Protein AF-Q88BJ1-F1 (afdb_monomer_lite)

Structure (mmCIF, N/CA/C/O backbone):
data_AF-Q88BJ1-F1
#
_entry.id   AF-Q88BJ1-F1
#
loop_
_atom_site.group_PDB
_atom_site.id
_atom_site.type_symbol
_atom_site.label_atom_id
_atom_site.label_alt_id
_atom_site.label_comp_id
_atom_site.label_asym_id
_atom_site.label_entity_id
_atom_site.label_seq_id
_atom_site.pdbx_PDB_ins_code
_atom_site.Cartn_x
_atom_site.Cartn_y
_atom_site.Cartn_z
_atom_site.occupancy
_atom_site.B_iso_or_equiv
_atom_site.auth_seq_id
_atom_site.auth_comp_id
_atom_site.auth_asym_id
_atom_site.auth_atom_id
_atom_site.pdbx_PDB_model_num
ATOM 1 N N . MET A 1 1 ? -17.741 0.246 9.480 1.00 83.38 1 MET A N 1
ATOM 2 C CA . MET A 1 1 ? -17.293 -0.587 8.357 1.00 83.38 1 MET A CA 1
ATOM 3 C C . MET A 1 1 ? -17.468 -2.034 8.761 1.00 83.38 1 MET A C 1
ATOM 5 O O . MET A 1 1 ? -16.995 -2.416 9.820 1.00 83.38 1 MET A O 1
ATOM 9 N N . ASN A 1 2 ? -18.188 -2.820 7.967 1.00 88.44 2 ASN A N 1
ATOM 10 C CA . ASN A 1 2 ? -18.322 -4.263 8.216 1.00 88.44 2 ASN A CA 1
ATOM 11 C C . ASN A 1 2 ? -17.226 -5.064 7.484 1.00 88.44 2 ASN A C 1
ATOM 13 O O . ASN A 1 2 ? -16.556 -4.534 6.597 1.00 88.44 2 ASN A O 1
ATOM 17 N N . ALA A 1 3 ? -17.082 -6.355 7.805 1.00 92.56 3 ALA A N 1
ATOM 18 C CA . ALA A 1 3 ? -16.078 -7.234 7.191 1.00 92.56 3 ALA A CA 1
ATOM 19 C C . ALA A 1 3 ? -16.164 -7.282 5.654 1.00 92.56 3 ALA A C 1
ATOM 21 O O . ALA A 1 3 ? -15.151 -7.328 4.965 1.00 92.56 3 ALA A O 1
ATOM 22 N N . ARG A 1 4 ? -17.371 -7.196 5.078 1.00 94.56 4 ARG A N 1
ATOM 23 C CA . ARG A 1 4 ? -17.549 -7.185 3.617 1.00 94.56 4 ARG A CA 1
ATOM 24 C C . ARG A 1 4 ? -16.952 -5.932 2.972 1.00 94.56 4 ARG A C 1
ATOM 26 O O . ARG A 1 4 ? -16.356 -6.025 1.902 1.00 94.56 4 ARG A O 1
ATOM 33 N N . GLU A 1 5 ? -17.147 -4.770 3.583 1.00 93.12 5 GLU A N 1
ATOM 34 C CA . GLU A 1 5 ? -16.563 -3.505 3.123 1.00 93.12 5 GLU A CA 1
ATOM 35 C C . GLU A 1 5 ? -15.039 -3.505 3.292 1.00 93.12 5 GLU A C 1
ATOM 37 O O . GLU A 1 5 ? -14.333 -3.129 2.358 1.00 93.12 5 GLU A O 1
ATOM 42 N N . ALA A 1 6 ? -14.538 -4.001 4.428 1.00 94.06 6 ALA A N 1
ATOM 43 C CA . ALA A 1 6 ? -13.104 -4.153 4.679 1.00 94.06 6 ALA A CA 1
ATOM 44 C C . ALA A 1 6 ? -12.436 -5.068 3.634 1.00 94.06 6 ALA A C 1
ATOM 46 O O . ALA A 1 6 ? -11.442 -4.686 3.019 1.00 94.06 6 ALA A O 1
ATOM 47 N N . ASN A 1 7 ? -13.047 -6.217 3.329 1.00 96.62 7 ASN A N 1
ATOM 48 C CA . ASN A 1 7 ? -12.561 -7.136 2.296 1.00 96.62 7 ASN A CA 1
ATOM 49 C C . ASN A 1 7 ? -12.573 -6.528 0.893 1.00 96.62 7 ASN A C 1
ATOM 51 O O . ASN A 1 7 ? -11.674 -6.786 0.097 1.00 96.62 7 ASN A O 1
ATOM 55 N N . LEU A 1 8 ? -13.546 -5.671 0.571 1.00 95.44 8 LEU A N 1
ATOM 56 C CA . LEU A 1 8 ? -13.548 -4.974 -0.715 1.00 95.44 8 LEU A CA 1
ATOM 57 C C . LEU A 1 8 ? -12.334 -4.045 -0.862 1.00 95.44 8 LEU A C 1
ATOM 59 O O . LEU A 1 8 ? -11.753 -3.987 -1.946 1.00 95.44 8 LEU A O 1
ATOM 63 N N . ILE A 1 9 ? -11.959 -3.331 0.202 1.00 94.69 9 ILE A N 1
ATOM 64 C CA . ILE A 1 9 ? -10.757 -2.485 0.229 1.00 94.69 9 ILE A CA 1
ATOM 65 C C . ILE A 1 9 ? -9.507 -3.360 0.099 1.00 94.69 9 ILE A C 1
ATOM 67 O O . ILE A 1 9 ? -8.695 -3.134 -0.801 1.00 94.69 9 ILE A O 1
ATOM 71 N N . ALA A 1 10 ? -9.399 -4.401 0.928 1.00 96.12 10 ALA A N 1
ATOM 72 C CA . ALA A 1 10 ? -8.254 -5.305 0.940 1.00 96.12 10 ALA A CA 1
ATOM 73 C C . ALA A 1 10 ? -8.021 -5.964 -0.425 1.00 96.12 10 ALA A C 1
ATOM 75 O O . ALA A 1 10 ? -6.912 -5.912 -0.951 1.00 96.12 10 ALA A O 1
ATOM 76 N N . HIS A 1 11 ? -9.064 -6.496 -1.065 1.00 96.44 11 HIS A N 1
ATOM 77 C CA . HIS A 1 11 ? -8.941 -7.117 -2.384 1.00 96.44 11 HIS A CA 1
ATOM 78 C C . HIS A 1 11 ? -8.517 -6.139 -3.478 1.00 96.44 11 HIS A C 1
ATOM 80 O O . HIS A 1 11 ? -7.750 -6.512 -4.364 1.00 96.44 11 HIS A O 1
ATOM 86 N N . ARG A 1 12 ? -8.995 -4.887 -3.447 1.00 95.50 12 ARG A N 1
ATOM 87 C CA . ARG A 1 12 ? -8.543 -3.866 -4.408 1.00 95.50 12 ARG A CA 1
ATOM 88 C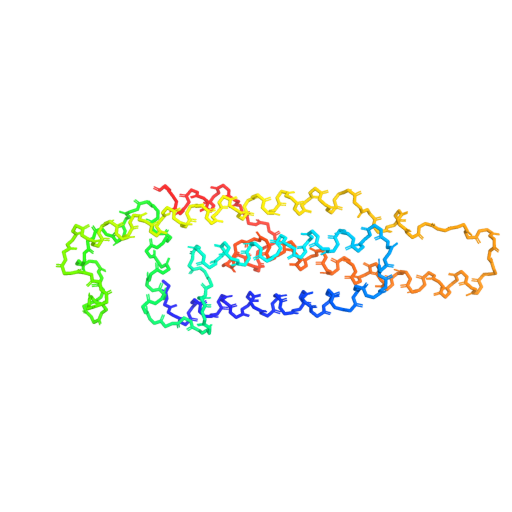 C . ARG A 1 12 ? -7.063 -3.567 -4.226 1.00 95.50 12 ARG A C 1
ATOM 90 O O . ARG A 1 12 ? -6.341 -3.485 -5.218 1.00 95.50 12 ARG A O 1
ATOM 97 N N . TYR A 1 13 ? -6.620 -3.449 -2.978 1.00 96.44 13 TYR A N 1
ATOM 98 C CA . TYR A 1 13 ? -5.215 -3.245 -2.655 1.00 96.44 13 TYR A CA 1
ATOM 99 C C . TYR A 1 13 ? -4.348 -4.423 -3.088 1.00 96.44 13 TYR A C 1
ATOM 101 O O . TYR A 1 13 ? -3.401 -4.240 -3.850 1.00 96.44 13 TYR A O 1
ATOM 109 N N . GLN A 1 14 ? -4.733 -5.643 -2.721 1.00 95.56 14 GLN A N 1
ATOM 110 C CA . GLN A 1 14 ? -4.045 -6.873 -3.114 1.00 95.56 14 GLN A CA 1
ATOM 111 C C . GLN A 1 14 ? -3.984 -7.044 -4.638 1.00 95.56 14 GLN A C 1
ATOM 113 O O . GLN A 1 14 ? -2.942 -7.420 -5.169 1.00 95.56 14 GLN A O 1
ATOM 118 N N . ALA A 1 15 ? -5.055 -6.721 -5.370 1.00 96.00 15 ALA A N 1
ATOM 119 C CA . ALA A 1 15 ? -5.056 -6.788 -6.831 1.00 96.00 15 ALA A CA 1
ATOM 120 C C . ALA A 1 15 ? -4.037 -5.823 -7.459 1.00 96.00 15 ALA A C 1
ATOM 122 O O . ALA A 1 15 ? -3.373 -6.174 -8.436 1.00 96.00 15 ALA A O 1
ATOM 123 N N . ARG A 1 16 ? -3.872 -4.620 -6.894 1.00 96.19 16 ARG A N 1
ATOM 124 C CA . ARG A 1 16 ? -2.841 -3.677 -7.350 1.00 96.19 16 ARG A CA 1
ATOM 125 C C . ARG A 1 16 ? -1.439 -4.094 -6.938 1.00 96.19 16 ARG A C 1
ATOM 127 O O . ARG A 1 16 ? -0.532 -3.962 -7.752 1.00 96.19 16 ARG A O 1
ATOM 134 N N . ALA A 1 17 ? -1.272 -4.631 -5.733 1.00 97.06 17 ALA A N 1
ATOM 135 C CA . ALA A 1 17 ? -0.002 -5.189 -5.282 1.00 97.06 17 ALA A CA 1
ATOM 136 C C . ALA A 1 17 ? 0.440 -6.345 -6.194 1.00 97.06 17 ALA A C 1
ATOM 138 O O . ALA A 1 17 ? 1.601 -6.415 -6.588 1.00 97.06 17 ALA A O 1
ATOM 139 N N . GLN A 1 18 ? -0.496 -7.195 -6.627 1.00 97.62 18 GLN A N 1
ATOM 140 C CA . GLN A 1 18 ? -0.213 -8.242 -7.605 1.00 97.62 18 GLN A CA 1
ATOM 141 C C . GLN A 1 18 ? 0.213 -7.659 -8.956 1.00 97.62 18 GLN A C 1
ATOM 143 O O . GLN A 1 18 ? 1.238 -8.068 -9.490 1.00 97.62 18 GLN A O 1
ATOM 148 N N . ALA A 1 19 ? -0.519 -6.673 -9.484 1.00 98.00 19 ALA A N 1
ATOM 149 C CA . ALA A 1 19 ? -0.151 -6.018 -10.740 1.00 98.00 19 ALA A CA 1
ATOM 150 C C . ALA A 1 19 ? 1.236 -5.352 -10.668 1.00 98.00 19 ALA A C 1
ATOM 152 O O . ALA A 1 19 ? 2.003 -5.410 -11.628 1.00 98.00 19 ALA A O 1
ATOM 153 N N . PHE A 1 20 ? 1.574 -4.753 -9.523 1.00 98.38 20 PHE A N 1
ATOM 154 C CA . PHE A 1 20 ? 2.900 -4.203 -9.257 1.00 98.38 20 PHE A CA 1
ATOM 155 C C . PHE A 1 20 ? 3.975 -5.292 -9.282 1.00 98.38 20 PHE A C 1
ATOM 157 O O . PHE A 1 20 ? 4.973 -5.134 -9.980 1.00 98.38 20 PHE A O 1
ATOM 164 N N . ASN A 1 21 ? 3.757 -6.413 -8.591 1.00 98.25 21 ASN A N 1
ATOM 165 C CA . ASN A 1 21 ? 4.700 -7.534 -8.554 1.00 98.25 21 ASN A CA 1
ATOM 166 C C . ASN A 1 21 ? 4.905 -8.173 -9.934 1.00 98.25 21 ASN A C 1
ATOM 168 O O . ASN A 1 21 ? 6.037 -8.484 -10.308 1.00 98.25 21 ASN A O 1
ATOM 172 N N . ASP A 1 22 ? 3.831 -8.335 -10.709 1.00 98.25 22 ASP A N 1
ATOM 173 C CA . ASP A 1 22 ? 3.896 -8.866 -12.073 1.00 98.25 22 ASP A CA 1
ATOM 174 C C . ASP A 1 22 ? 4.740 -7.951 -12.973 1.00 98.25 22 ASP A C 1
ATOM 176 O O . ASP A 1 22 ? 5.609 -8.419 -13.715 1.00 98.25 22 ASP A O 1
ATOM 180 N N . LEU A 1 23 ? 4.535 -6.635 -12.866 1.00 97.69 23 LEU A N 1
ATOM 181 C CA . LEU A 1 23 ? 5.284 -5.644 -13.632 1.00 97.69 23 LEU A CA 1
ATOM 182 C C . LEU A 1 23 ? 6.740 -5.515 -13.159 1.00 97.69 23 LEU A C 1
ATOM 184 O O . LEU A 1 23 ? 7.649 -5.412 -13.983 1.00 97.69 23 LEU A O 1
ATOM 188 N N . HIS A 1 24 ? 6.985 -5.605 -11.849 1.00 97.88 24 HIS A N 1
ATOM 189 C CA . HIS A 1 24 ? 8.328 -5.678 -11.277 1.00 97.88 24 HIS A CA 1
ATOM 190 C C . HIS A 1 24 ? 9.095 -6.870 -11.865 1.00 97.88 24 HIS A C 1
ATOM 192 O O . HIS A 1 24 ? 10.211 -6.722 -12.369 1.00 97.88 24 HIS A O 1
ATOM 198 N N . ALA A 1 25 ? 8.482 -8.056 -11.857 1.00 97.81 25 ALA A N 1
ATOM 199 C CA . ALA A 1 25 ? 9.080 -9.273 -12.395 1.00 97.81 25 ALA A CA 1
ATOM 200 C C . ALA A 1 25 ? 9.328 -9.186 -13.910 1.00 97.81 25 ALA A C 1
ATOM 202 O O . ALA A 1 25 ? 10.332 -9.714 -14.396 1.00 97.81 25 ALA A O 1
ATOM 203 N N . LEU A 1 26 ? 8.448 -8.501 -14.648 1.00 96.50 26 LEU A N 1
ATOM 204 C CA . LEU A 1 26 ? 8.610 -8.242 -16.078 1.00 96.50 26 LEU A CA 1
ATOM 205 C C . LEU A 1 26 ? 9.806 -7.322 -16.370 1.00 96.50 26 LEU A C 1
ATOM 207 O O . LEU A 1 26 ? 10.582 -7.613 -17.280 1.00 96.50 26 LEU A O 1
ATOM 211 N N . LEU A 1 27 ? 9.964 -6.232 -15.614 1.00 95.50 27 LEU A N 1
ATOM 212 C CA . LEU A 1 27 ? 10.971 -5.190 -15.861 1.00 95.50 27 LEU A CA 1
ATOM 213 C C . LEU A 1 27 ? 12.366 -5.536 -15.320 1.00 95.50 27 LEU A C 1
ATOM 215 O O . LEU A 1 27 ? 13.374 -5.196 -15.948 1.00 95.50 27 LEU A O 1
ATOM 219 N N . ALA A 1 28 ? 12.455 -6.250 -14.195 1.00 96.00 28 ALA A N 1
ATOM 220 C CA . ALA A 1 28 ? 13.721 -6.523 -13.508 1.00 96.00 28 ALA A CA 1
ATOM 221 C C . ALA A 1 28 ? 14.820 -7.150 -14.403 1.00 96.00 28 ALA A C 1
ATOM 223 O O . ALA A 1 28 ? 15.983 -6.739 -14.299 1.00 96.00 28 ALA A O 1
ATOM 224 N N . PRO A 1 29 ? 14.522 -8.096 -15.322 1.00 95.38 29 PRO A N 1
ATOM 225 C CA . PRO A 1 29 ? 15.525 -8.629 -16.241 1.00 95.38 29 PRO A CA 1
ATOM 226 C C . PRO A 1 29 ? 16.114 -7.580 -17.192 1.00 95.38 29 PRO A C 1
ATOM 228 O O . PRO A 1 29 ? 17.306 -7.659 -17.4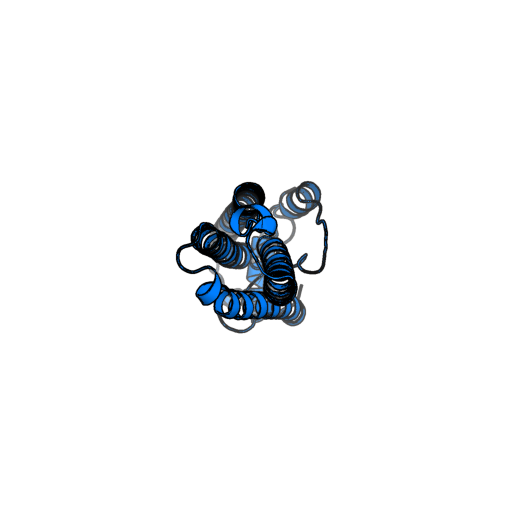98 1.00 95.38 29 PRO A O 1
ATOM 231 N N . PHE A 1 30 ? 15.314 -6.607 -17.641 1.00 91.69 30 PHE A N 1
ATOM 232 C CA . PHE A 1 30 ? 15.739 -5.566 -18.585 1.00 91.69 30 PHE A CA 1
ATOM 233 C C . PHE A 1 30 ? 16.636 -4.525 -17.924 1.00 91.69 30 PHE A C 1
ATOM 235 O O . PHE A 1 30 ? 17.613 -4.079 -18.523 1.00 91.69 30 PHE A O 1
ATOM 242 N N . PHE A 1 31 ? 16.348 -4.170 -16.673 1.00 92.38 31 PHE A N 1
ATOM 243 C CA . PHE A 1 31 ? 17.116 -3.159 -15.942 1.00 92.38 31 PHE A CA 1
ATOM 244 C C . PHE A 1 3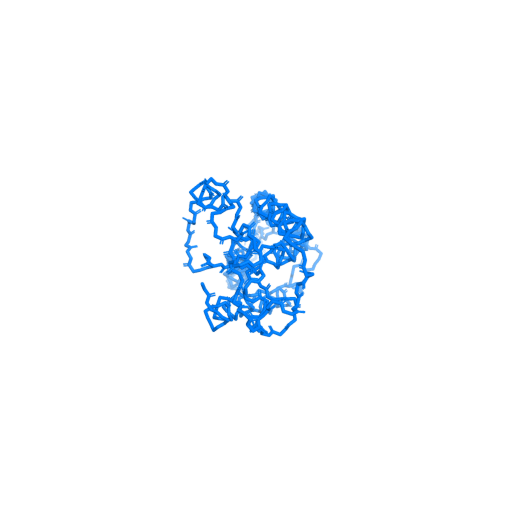1 ? 18.282 -3.734 -15.154 1.00 92.38 31 PHE A C 1
ATOM 246 O O . PHE A 1 31 ? 19.033 -2.990 -14.517 1.00 92.38 31 PHE A O 1
ATOM 253 N N . ARG A 1 32 ? 18.497 -5.048 -15.218 1.00 92.94 32 ARG A N 1
ATOM 254 C CA . ARG A 1 32 ? 19.606 -5.708 -14.539 1.00 92.94 32 ARG A CA 1
ATOM 255 C C . ARG A 1 32 ? 20.938 -5.021 -14.864 1.00 92.94 32 ARG A C 1
ATOM 257 O O . ARG A 1 32 ? 21.322 -4.911 -16.023 1.00 92.94 32 ARG A O 1
ATOM 264 N N . ARG A 1 33 ? 21.685 -4.657 -13.812 1.00 89.00 33 ARG A N 1
ATOM 265 C CA . ARG A 1 33 ? 22.973 -3.924 -13.876 1.00 89.00 33 ARG A CA 1
ATOM 266 C C . ARG A 1 33 ? 22.867 -2.480 -14.385 1.00 89.00 33 ARG A C 1
ATOM 268 O O . ARG A 1 33 ? 23.873 -1.915 -14.802 1.00 89.00 33 ARG A O 1
ATOM 275 N N . THR A 1 34 ? 21.689 -1.877 -14.312 1.00 89.81 34 THR A N 1
ATOM 276 C CA . THR A 1 34 ? 21.495 -0.436 -14.512 1.00 89.81 34 THR A CA 1
ATOM 277 C C . THR A 1 34 ? 21.156 0.238 -13.176 1.00 89.81 34 THR A C 1
ATOM 279 O O . THR A 1 34 ? 20.745 -0.456 -12.241 1.00 89.81 34 THR A O 1
ATOM 282 N N . PRO A 1 35 ? 21.272 1.573 -13.064 1.00 89.62 35 PRO A N 1
ATOM 283 C CA . PRO A 1 35 ? 20.765 2.312 -11.906 1.00 89.62 35 PRO A CA 1
ATOM 284 C C . PRO A 1 35 ? 19.267 2.087 -11.640 1.00 89.62 35 PRO A C 1
ATOM 286 O O . PRO A 1 35 ? 18.851 2.095 -10.484 1.00 89.62 35 PRO A O 1
ATOM 289 N N . LEU A 1 36 ? 18.469 1.804 -12.680 1.00 90.81 36 LEU A N 1
ATOM 290 C CA . LEU A 1 36 ? 17.043 1.498 -12.523 1.00 90.81 36 LEU A CA 1
ATOM 291 C C . LEU A 1 36 ? 16.804 0.206 -11.742 1.00 90.81 36 LEU A C 1
ATOM 293 O O . LEU A 1 36 ? 15.818 0.128 -11.027 1.00 90.81 36 LEU A O 1
ATOM 297 N N . ALA A 1 37 ? 17.703 -0.785 -11.797 1.00 92.56 37 ALA A N 1
ATOM 298 C CA . ALA A 1 37 ? 17.555 -1.975 -10.953 1.00 92.56 37 ALA A CA 1
ATOM 299 C C . ALA A 1 37 ? 17.713 -1.656 -9.460 1.00 92.56 37 ALA A C 1
ATOM 301 O O . ALA A 1 37 ? 17.023 -2.257 -8.647 1.00 92.56 37 ALA A O 1
ATOM 302 N N . ALA A 1 38 ? 18.601 -0.723 -9.098 1.00 91.06 38 ALA A N 1
ATOM 303 C CA . ALA A 1 38 ? 18.699 -0.269 -7.713 1.00 91.06 38 ALA A CA 1
ATOM 304 C C . ALA A 1 38 ? 17.418 0.473 -7.313 1.00 91.06 38 ALA A C 1
ATOM 306 O O . ALA A 1 38 ? 16.804 0.117 -6.318 1.00 91.06 38 ALA A O 1
ATOM 307 N N . SER A 1 39 ? 16.951 1.402 -8.155 1.00 92.06 39 SER A N 1
ATOM 308 C CA . SER A 1 39 ? 15.685 2.113 -7.933 1.00 92.06 39 SER A CA 1
ATOM 309 C C . SER A 1 39 ? 14.488 1.161 -7.794 1.00 92.06 39 SER A 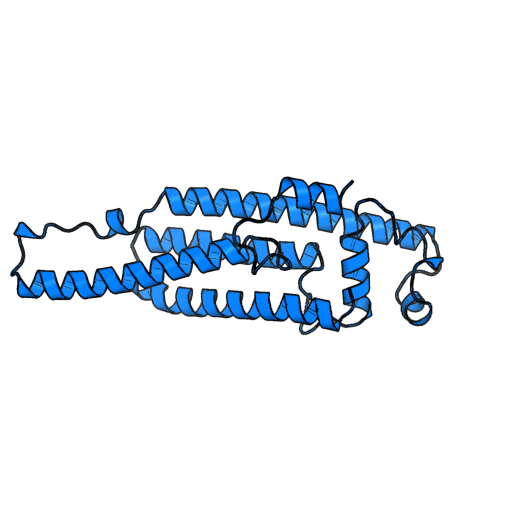C 1
ATOM 311 O O . SER A 1 39 ? 13.674 1.336 -6.898 1.00 92.06 39 SER A O 1
ATOM 313 N N . MET A 1 40 ? 14.400 0.103 -8.608 1.00 94.81 40 MET A N 1
ATOM 314 C CA . MET A 1 40 ? 13.346 -0.908 -8.481 1.00 94.81 40 MET A CA 1
ATOM 315 C C . MET A 1 40 ? 13.351 -1.617 -7.128 1.00 94.81 40 MET A C 1
ATOM 317 O O . MET A 1 40 ? 12.267 -1.906 -6.623 1.00 94.81 40 MET A O 1
ATOM 321 N N . ASN A 1 41 ? 14.528 -1.909 -6.565 1.00 94.56 41 ASN A N 1
ATOM 322 C CA . ASN A 1 41 ? 14.630 -2.538 -5.249 1.00 94.56 41 ASN A CA 1
ATOM 323 C C . ASN A 1 41 ? 14.093 -1.599 -4.166 1.00 94.56 41 ASN A C 1
ATOM 325 O O . ASN A 1 41 ? 13.193 -1.999 -3.440 1.00 94.56 41 ASN A O 1
ATOM 329 N N . GLU A 1 42 ? 14.552 -0.344 -4.142 1.00 95.06 42 GLU A N 1
ATOM 330 C CA . GLU A 1 42 ? 14.086 0.662 -3.174 1.00 95.06 42 GLU A CA 1
ATOM 331 C C . GLU A 1 42 ? 12.567 0.887 -3.288 1.00 95.06 42 GLU A C 1
ATOM 333 O O . GLU A 1 42 ? 11.840 0.855 -2.302 1.00 95.06 42 GLU A O 1
ATOM 338 N N . ILE A 1 43 ? 12.044 1.013 -4.517 1.00 96.31 43 ILE A N 1
ATOM 339 C CA . ILE A 1 43 ? 10.597 1.145 -4.760 1.00 96.31 43 ILE A CA 1
ATOM 340 C C . ILE A 1 43 ? 9.835 -0.074 -4.219 1.00 96.31 43 ILE A C 1
ATOM 342 O O . ILE A 1 43 ? 8.755 0.072 -3.647 1.00 96.31 43 ILE A O 1
ATOM 346 N N . SER A 1 44 ? 10.371 -1.281 -4.415 1.00 97.12 44 SER A N 1
ATOM 347 C CA . SER A 1 44 ? 9.755 -2.509 -3.907 1.00 97.12 44 SER A CA 1
ATOM 348 C C . SER A 1 44 ? 9.782 -2.579 -2.382 1.00 97.12 44 SER A C 1
ATOM 350 O O . SER A 1 44 ? 8.828 -3.090 -1.797 1.00 97.12 44 SER A O 1
ATOM 352 N N . GLU A 1 45 ? 10.843 -2.085 -1.746 1.00 97.19 45 GLU A N 1
ATOM 353 C CA . GLU A 1 45 ? 1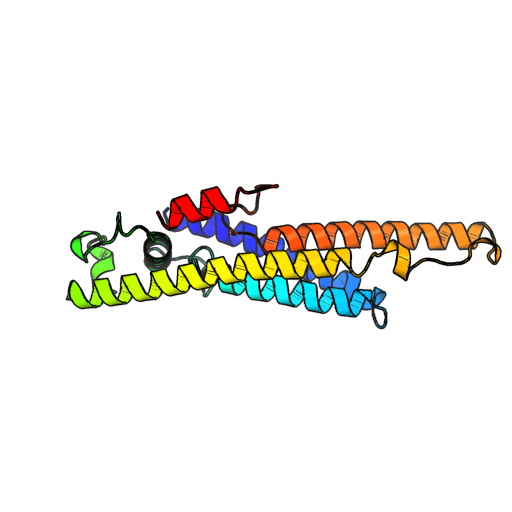0.940 -1.982 -0.289 1.00 97.19 45 GLU A CA 1
ATOM 354 C C . GLU A 1 45 ? 9.882 -1.009 0.242 1.00 97.19 45 GLU A C 1
ATOM 356 O O . GLU A 1 45 ? 9.083 -1.408 1.087 1.00 97.19 45 GLU A O 1
ATOM 361 N N . CYS A 1 46 ? 9.734 0.181 -0.355 1.00 97.31 46 CYS A N 1
ATOM 362 C CA . CYS A 1 46 ? 8.676 1.125 0.025 1.00 97.31 46 CYS A CA 1
ATOM 363 C C . CYS A 1 46 ? 7.268 0.529 -0.074 1.00 97.31 46 CYS A C 1
ATOM 365 O O . CYS A 1 46 ? 6.436 0.730 0.811 1.00 97.31 46 CYS A O 1
ATOM 367 N N . VAL A 1 47 ? 6.979 -0.210 -1.150 1.00 97.44 47 VAL A N 1
ATOM 368 C CA . VAL A 1 47 ? 5.679 -0.880 -1.322 1.00 97.44 47 VAL A CA 1
ATOM 369 C C . VAL A 1 47 ? 5.472 -1.972 -0.268 1.00 97.44 47 VAL A C 1
ATOM 371 O O . VAL A 1 47 ? 4.360 -2.123 0.237 1.00 97.44 47 VAL A O 1
ATOM 374 N N . SER A 1 48 ? 6.520 -2.719 0.081 1.00 97.50 48 SER A N 1
ATOM 375 C CA . SER A 1 48 ? 6.461 -3.753 1.120 1.00 97.50 48 SER A CA 1
ATOM 376 C C . SER A 1 48 ? 6.202 -3.156 2.505 1.00 97.50 48 SER A C 1
ATOM 378 O O . SER A 1 48 ? 5.317 -3.629 3.219 1.00 97.50 48 SER A O 1
ATOM 380 N N . GLU A 1 49 ? 6.923 -2.097 2.868 1.00 97.44 49 GLU A N 1
ATOM 381 C CA . GLU A 1 49 ? 6.741 -1.391 4.142 1.00 97.44 49 GLU A CA 1
ATOM 382 C C . GLU A 1 49 ? 5.350 -0.751 4.229 1.00 97.44 49 GLU A C 1
ATOM 384 O O . GLU A 1 49 ? 4.652 -0.891 5.232 1.00 97.44 49 GLU A O 1
ATOM 389 N N . ALA A 1 50 ? 4.864 -0.148 3.141 1.00 96.56 50 ALA A N 1
ATOM 390 C CA . ALA A 1 50 ? 3.516 0.411 3.102 1.00 96.56 50 ALA A CA 1
ATOM 391 C C . ALA A 1 50 ? 2.408 -0.646 3.223 1.00 96.56 50 ALA A C 1
ATOM 393 O O . ALA A 1 50 ? 1.345 -0.370 3.788 1.00 96.56 50 ALA A O 1
ATOM 394 N N . LEU A 1 51 ? 2.628 -1.858 2.708 1.00 96.19 51 LEU A N 1
ATOM 395 C CA . LEU A 1 51 ? 1.705 -2.972 2.909 1.00 96.19 51 LEU A CA 1
ATOM 396 C C . LEU A 1 51 ? 1.634 -3.329 4.395 1.00 96.19 51 LEU A C 1
ATOM 398 O O . LEU A 1 51 ? 0.535 -3.407 4.943 1.00 96.19 51 LEU A O 1
ATOM 402 N N . HIS A 1 52 ? 2.787 -3.476 5.053 1.00 96.06 52 HIS A N 1
ATOM 403 C CA . HIS A 1 52 ? 2.848 -3.748 6.488 1.00 96.06 52 HIS A CA 1
ATOM 404 C C . HIS A 1 52 ? 2.159 -2.648 7.305 1.00 96.06 52 HIS A C 1
ATOM 406 O O . HIS A 1 52 ? 1.308 -2.936 8.148 1.00 96.06 52 HIS A O 1
ATOM 412 N N . ALA A 1 53 ? 2.440 -1.386 6.992 1.00 96.25 53 ALA A N 1
ATOM 413 C CA . ALA A 1 53 ? 1.824 -0.242 7.645 1.00 96.25 53 ALA A CA 1
ATOM 414 C C . ALA A 1 53 ? 0.294 -0.207 7.468 1.00 96.25 53 ALA A C 1
ATOM 416 O O . ALA A 1 53 ? -0.444 0.049 8.418 1.00 96.25 53 ALA A O 1
ATOM 417 N N . ASN A 1 54 ? -0.224 -0.543 6.281 1.00 96.00 54 ASN A N 1
ATOM 418 C CA . ASN A 1 54 ? -1.670 -0.653 6.064 1.00 96.00 54 ASN A CA 1
ATOM 419 C C . ASN A 1 54 ? -2.317 -1.798 6.870 1.00 96.00 54 ASN A C 1
ATOM 421 O O . ASN A 1 54 ? -3.486 -1.675 7.255 1.00 96.00 54 ASN A O 1
ATOM 425 N N . THR A 1 55 ? -1.585 -2.878 7.160 1.00 95.19 55 THR A N 1
ATOM 426 C CA . THR A 1 55 ? -2.023 -3.926 8.098 1.00 95.19 55 THR A CA 1
ATOM 427 C C . THR A 1 55 ? -2.067 -3.401 9.535 1.00 95.19 55 THR A C 1
ATOM 429 O O . THR A 1 55 ? -3.093 -3.549 10.199 1.00 95.19 55 THR A O 1
ATOM 432 N N . LEU A 1 56 ? -1.035 -2.680 9.993 1.00 93.38 56 LEU A N 1
ATOM 433 C CA . LEU A 1 56 ? -1.015 -2.043 11.323 1.00 93.38 56 LEU A CA 1
ATOM 434 C C . LEU A 1 56 ? -2.156 -1.032 11.511 1.00 93.38 56 LEU A C 1
ATOM 436 O O . LEU A 1 56 ? -2.759 -0.953 12.584 1.00 93.38 56 LEU A O 1
ATOM 440 N N . CYS A 1 57 ? -2.525 -0.313 10.449 1.00 92.81 57 CYS A N 1
ATOM 441 C CA . CYS A 1 57 ? -3.676 0.595 10.434 1.00 92.81 57 CYS A CA 1
ATOM 442 C C . CYS A 1 57 ? -5.041 -0.126 10.352 1.00 92.81 57 CYS A C 1
ATOM 444 O O . CYS A 1 57 ? -6.105 0.510 10.342 1.00 92.81 57 CYS A O 1
ATOM 446 N N . GLY A 1 58 ? -5.040 -1.459 10.263 1.00 93.38 58 GLY A N 1
ATOM 447 C CA . GLY A 1 58 ? -6.228 -2.304 10.174 1.00 93.38 58 GLY A CA 1
ATOM 448 C C . GLY A 1 58 ? -6.986 -2.187 8.852 1.00 93.38 58 GLY A C 1
ATOM 449 O O . GLY A 1 58 ? -8.184 -2.480 8.814 1.00 93.38 58 GLY A O 1
ATOM 450 N N . TRP A 1 59 ? -6.348 -1.685 7.790 1.00 94.88 59 TRP A N 1
ATOM 451 C CA . TRP A 1 59 ? -6.947 -1.604 6.453 1.00 94.88 59 TRP A CA 1
ATOM 452 C C . TRP A 1 59 ? -6.755 -2.879 5.636 1.00 94.88 59 TRP A C 1
ATOM 454 O O . TRP A 1 59 ? -7.538 -3.136 4.720 1.00 94.88 59 TRP A O 1
ATOM 464 N N . LEU A 1 60 ? -5.734 -3.665 5.972 1.00 95.69 60 LEU A N 1
ATOM 465 C CA . LEU A 1 60 ? -5.465 -4.976 5.396 1.00 95.69 60 LEU A CA 1
ATOM 466 C C . LEU A 1 60 ? -5.524 -6.044 6.492 1.00 95.69 60 LEU A C 1
ATOM 468 O O . LEU A 1 60 ? -5.164 -5.746 7.632 1.00 95.69 60 LEU A O 1
ATOM 472 N N . PRO A 1 61 ? -5.989 -7.260 6.165 1.00 93.44 61 PRO A N 1
ATOM 473 C CA . PRO A 1 61 ? -5.960 -8.370 7.102 1.00 93.44 61 PRO A CA 1
ATOM 474 C C . PRO A 1 61 ? -4.533 -8.914 7.214 1.00 93.44 61 PRO A C 1
ATOM 476 O O . PRO A 1 61 ? -3.753 -8.829 6.260 1.00 93.44 61 PRO A O 1
ATOM 479 N N . ASP A 1 62 ? -4.207 -9.526 8.352 1.00 85.00 62 ASP A N 1
ATOM 480 C CA . ASP A 1 62 ? -2.937 -10.241 8.520 1.00 85.00 62 ASP A CA 1
ATOM 481 C C . ASP A 1 62 ? -2.873 -11.467 7.596 1.00 85.00 62 ASP A C 1
ATOM 483 O O . ASP A 1 62 ? -1.841 -11.747 6.979 1.00 85.00 62 ASP A O 1
ATOM 487 N N . PHE A 1 63 ? -3.996 -12.185 7.455 1.00 84.44 63 PHE A N 1
ATOM 488 C CA . PHE A 1 63 ? -4.102 -13.376 6.616 1.00 84.44 63 PHE A CA 1
ATOM 489 C C . PHE A 1 63 ? -5.488 -13.511 5.979 1.00 84.44 63 PHE A C 1
ATOM 491 O O . PHE A 1 63 ? -6.502 -13.508 6.663 1.00 84.44 63 PHE A O 1
ATOM 498 N N . GLY A 1 64 ? -5.530 -13.757 4.667 1.00 90.44 64 GLY A N 1
ATOM 499 C CA . GLY A 1 64 ? -6.780 -14.068 3.970 1.00 90.44 64 GLY A CA 1
ATOM 500 C C . GLY A 1 64 ? -7.748 -12.886 3.913 1.00 90.44 64 GLY A C 1
ATOM 501 O O . GLY A 1 64 ? -7.358 -11.797 3.496 1.00 90.44 64 GLY A O 1
ATOM 502 N N . ASP A 1 65 ? -9.000 -13.146 4.283 1.00 95.38 65 ASP A N 1
ATOM 503 C CA . ASP A 1 65 ? -10.091 -12.173 4.304 1.00 95.38 65 ASP A CA 1
ATOM 504 C C . ASP A 1 65 ? -10.400 -11.806 5.756 1.00 95.38 65 ASP A C 1
ATOM 506 O O . ASP A 1 65 ? -10.433 -12.692 6.606 1.00 95.38 65 ASP A O 1
ATOM 510 N N . PHE A 1 66 ? -10.731 -10.537 5.997 1.00 95.12 66 PHE A N 1
ATOM 511 C CA . PHE A 1 66 ? -11.266 -10.058 7.264 1.00 95.12 66 PHE A CA 1
ATOM 512 C C . PHE A 1 66 ? -12.451 -10.903 7.716 1.00 95.12 66 PHE A C 1
ATOM 514 O O . PHE A 1 66 ? -13.474 -10.986 7.014 1.00 95.12 66 PHE A O 1
ATOM 521 N N . ASP A 1 67 ? -12.356 -11.428 8.930 1.00 94.56 67 ASP A N 1
ATOM 522 C CA . ASP A 1 67 ? -13.526 -11.850 9.685 1.00 94.56 67 ASP A CA 1
ATOM 523 C C . ASP A 1 67 ? -14.199 -10.666 10.416 1.00 94.56 67 ASP A C 1
ATOM 525 O O . ASP A 1 67 ? -13.838 -9.493 10.262 1.00 94.56 67 ASP A O 1
ATOM 529 N N . GLU A 1 68 ? -15.273 -10.951 11.159 1.00 94.69 68 GLU A N 1
ATOM 530 C CA . GLU A 1 68 ? -16.016 -9.914 11.885 1.00 94.69 68 GLU A CA 1
ATOM 531 C C . GLU A 1 68 ? -15.196 -9.290 13.026 1.00 94.69 68 GLU A C 1
ATOM 533 O O . GLU A 1 68 ? -15.306 -8.085 13.268 1.00 94.69 68 GLU A O 1
ATOM 538 N N . LEU A 1 69 ? -14.369 -10.089 13.703 1.00 94.81 69 LEU A N 1
ATOM 539 C CA . LEU A 1 69 ? -13.533 -9.638 14.808 1.00 94.81 69 LEU A CA 1
ATOM 540 C C . LEU A 1 69 ? -12.394 -8.760 14.289 1.00 94.81 69 LEU A C 1
ATOM 542 O O . LEU A 1 69 ? -12.198 -7.661 14.801 1.00 94.81 69 LEU A O 1
ATOM 546 N N . GLU A 1 70 ? -11.684 -9.189 13.250 1.00 94.88 70 GLU A N 1
ATOM 547 C CA . GLU A 1 70 ? -10.601 -8.424 12.628 1.00 94.88 70 GLU A CA 1
ATOM 548 C C . GLU A 1 70 ? -11.114 -7.091 12.070 1.00 94.88 70 GLU A C 1
ATOM 550 O O . GLU A 1 70 ? -10.481 -6.048 12.250 1.00 94.88 70 GLU A O 1
ATOM 555 N N . ALA A 1 71 ? -12.300 -7.090 11.449 1.00 94.50 71 ALA A N 1
ATOM 556 C CA . ALA A 1 71 ? -12.924 -5.859 10.974 1.00 94.50 71 ALA A CA 1
ATOM 557 C C . ALA A 1 71 ? -13.207 -4.886 12.131 1.00 94.50 71 ALA A C 1
ATOM 559 O O . ALA A 1 71 ? -12.909 -3.693 12.007 1.00 94.50 71 ALA A O 1
ATOM 560 N N . LEU A 1 72 ? -13.733 -5.390 13.256 1.00 95.50 72 LEU A N 1
ATOM 561 C CA . LEU A 1 72 ? -13.965 -4.606 14.470 1.00 95.50 72 LEU A CA 1
ATOM 562 C C . LEU A 1 72 ? -12.651 -4.079 15.060 1.00 95.50 72 LEU A C 1
ATOM 564 O O . LEU A 1 72 ? -12.560 -2.891 15.354 1.00 95.50 72 LEU A O 1
ATOM 568 N N . VAL A 1 73 ? -11.627 -4.923 15.198 1.00 95.50 73 VAL A N 1
ATOM 569 C CA . VAL A 1 73 ? -10.303 -4.521 15.702 1.00 95.50 73 VAL A CA 1
ATOM 570 C C . VAL A 1 73 ? -9.709 -3.423 14.824 1.00 95.50 73 VAL A C 1
ATOM 572 O O . VAL A 1 73 ? -9.221 -2.421 15.344 1.00 95.50 73 VAL A O 1
ATOM 575 N N . GLY A 1 74 ? -9.843 -3.531 13.500 1.00 94.44 74 GLY A N 1
ATOM 576 C CA . GLY A 1 74 ? -9.480 -2.454 12.583 1.00 94.44 74 GLY A CA 1
ATOM 577 C C . GLY A 1 74 ? -10.236 -1.153 12.872 1.00 94.44 74 GLY A C 1
ATOM 578 O O . GLY A 1 74 ? -9.659 -0.068 12.823 1.00 94.44 74 GLY A O 1
ATOM 579 N N . GLU A 1 75 ? -11.530 -1.214 13.196 1.00 94.06 75 GLU A N 1
ATOM 580 C CA . GLU A 1 75 ? -12.278 -0.010 13.575 1.00 94.06 75 GLU A CA 1
ATOM 581 C C . GLU A 1 75 ? -11.796 0.617 14.883 1.00 94.06 75 GLU A C 1
ATOM 583 O O . GLU A 1 75 ? -11.831 1.846 14.987 1.00 94.06 75 GLU A O 1
ATOM 588 N N . ILE A 1 76 ? -11.357 -0.199 15.845 1.00 95.00 76 ILE A N 1
ATOM 589 C CA . ILE A 1 76 ? -10.784 0.269 17.112 1.00 95.00 76 ILE A CA 1
ATOM 590 C C . ILE A 1 76 ? -9.428 0.939 16.858 1.00 95.00 76 ILE A C 1
ATOM 592 O O . ILE A 1 76 ? -9.227 2.057 17.333 1.00 95.00 76 ILE A O 1
ATOM 596 N N . ARG A 1 77 ? -8.550 0.321 16.049 1.00 94.00 77 ARG A N 1
ATOM 597 C CA . ARG A 1 77 ? -7.254 0.890 15.610 1.00 94.00 77 ARG A CA 1
ATOM 598 C C . ARG A 1 77 ? -7.420 2.318 15.090 1.00 94.00 77 ARG A C 1
ATOM 600 O O . ARG A 1 77 ? -6.727 3.233 15.520 1.00 94.00 77 ARG A O 1
ATOM 607 N N . ARG A 1 78 ? -8.414 2.516 14.222 1.00 91.25 78 ARG A N 1
ATOM 608 C CA . ARG A 1 78 ? -8.715 3.804 13.573 1.00 91.25 78 ARG A CA 1
ATOM 609 C C . ARG A 1 78 ? -9.522 4.784 14.427 1.00 91.25 78 ARG A C 1
ATOM 611 O O . ARG A 1 78 ? -9.766 5.902 13.988 1.00 91.25 78 ARG A O 1
ATOM 618 N N . ASP A 1 79 ? -9.970 4.398 15.620 1.00 92.25 79 ASP A N 1
ATOM 619 C CA . ASP A 1 79 ? -10.670 5.285 16.559 1.00 92.25 79 ASP A CA 1
ATOM 620 C C . ASP A 1 79 ? -9.662 6.079 17.406 1.00 92.25 79 ASP A C 1
ATOM 622 O O . ASP A 1 79 ? -9.709 6.042 18.636 1.00 92.25 79 ASP A O 1
ATOM 626 N N . GLY A 1 80 ? -8.726 6.781 16.760 1.00 85.56 80 GLY A N 1
ATOM 627 C CA . GLY A 1 80 ? -7.633 7.497 17.429 1.00 85.56 80 GLY A CA 1
ATOM 628 C C . GLY A 1 80 ? -8.124 8.584 18.390 1.00 85.56 80 GLY A C 1
ATOM 629 O O . GLY A 1 80 ? -7.585 8.729 19.488 1.00 85.56 80 GLY A O 1
ATOM 630 N N . GLY A 1 81 ? -9.225 9.257 18.042 1.00 85.00 81 GLY A N 1
ATOM 631 C CA . GLY A 1 81 ? -9.912 10.230 18.902 1.00 85.00 81 GLY A CA 1
ATOM 632 C C . GLY A 1 81 ? -10.691 9.631 20.086 1.00 85.00 81 GLY A C 1
ATOM 633 O O . GLY A 1 81 ? -11.281 10.383 20.863 1.00 85.00 81 GLY A O 1
ATOM 634 N N . ARG A 1 82 ? -10.714 8.296 20.244 1.00 89.94 82 ARG A N 1
ATOM 635 C CA . ARG A 1 82 ? -11.371 7.567 21.352 1.00 89.94 82 ARG A CA 1
ATOM 636 C C . ARG A 1 82 ? -12.861 7.893 21.501 1.00 89.94 82 ARG A C 1
ATOM 638 O O . ARG A 1 82 ? -13.356 8.092 22.610 1.00 89.94 82 ARG A O 1
ATOM 645 N N . LYS A 1 83 ? -13.582 7.996 20.382 1.00 89.19 83 LYS A N 1
ATOM 646 C CA . LYS A 1 83 ? -14.982 8.458 20.360 1.00 89.19 83 LYS A CA 1
ATOM 647 C C . LYS A 1 83 ? -15.976 7.304 20.420 1.00 89.19 83 LYS A C 1
ATOM 649 O O . LYS A 1 83 ? -17.091 7.505 20.898 1.00 89.19 83 LYS A O 1
ATOM 654 N N . ARG A 1 84 ? -15.607 6.131 19.897 1.00 90.75 84 ARG A N 1
ATOM 655 C CA . ARG A 1 84 ? -16.535 5.003 19.701 1.00 90.75 84 ARG A CA 1
ATOM 656 C C . ARG A 1 84 ? -16.262 3.819 20.613 1.00 90.75 84 ARG A C 1
ATOM 658 O O . ARG A 1 84 ? -17.217 3.191 21.045 1.00 90.75 84 ARG A O 1
ATOM 665 N N . PHE A 1 85 ? -14.998 3.510 20.893 1.00 93.62 85 PHE A N 1
ATOM 666 C CA . PHE A 1 85 ? -14.622 2.289 21.610 1.00 93.62 85 PHE A CA 1
ATOM 667 C C . PHE A 1 85 ? -13.908 2.635 22.914 1.00 93.62 85 PHE A C 1
ATOM 669 O O . PHE A 1 85 ? -12.679 2.619 23.004 1.00 93.62 85 PHE A O 1
ATOM 676 N N . THR A 1 86 ? -14.689 3.020 23.919 1.00 92.44 86 THR A N 1
ATOM 677 C CA . THR A 1 86 ? -14.189 3.514 25.213 1.00 92.44 86 THR A CA 1
ATOM 678 C C . THR A 1 86 ? -14.247 2.481 26.330 1.00 92.44 86 THR A C 1
ATOM 680 O O . THR A 1 86 ? -13.554 2.635 27.330 1.00 92.44 86 THR A O 1
ATOM 683 N N . SER A 1 87 ? -15.058 1.437 26.168 1.00 93.62 87 SER A N 1
ATOM 684 C CA . SER A 1 87 ? -15.234 0.350 27.133 1.00 93.62 87 SER A CA 1
ATOM 685 C C . SER A 1 87 ? -15.693 -0.933 26.435 1.00 93.62 87 SER A C 1
ATOM 687 O O . SER A 1 87 ? -16.150 -0.893 25.288 1.00 93.62 87 SER A O 1
ATOM 689 N N . LEU A 1 88 ? -15.686 -2.066 27.142 1.00 92.94 88 LEU A N 1
ATOM 690 C CA . LEU A 1 88 ? -16.226 -3.334 26.629 1.00 92.94 88 LEU A CA 1
ATOM 691 C C . LEU A 1 88 ? -17.716 -3.248 26.289 1.00 92.94 88 LEU A C 1
ATOM 693 O O . LEU A 1 88 ? -18.232 -4.037 25.496 1.00 92.94 88 LEU A O 1
ATOM 697 N N . ASN A 1 89 ? -18.441 -2.296 26.881 1.00 93.31 89 ASN A N 1
ATOM 698 C CA . ASN A 1 89 ? -19.857 -2.111 26.585 1.00 93.31 89 ASN A CA 1
ATOM 699 C C . ASN A 1 89 ? -20.113 -1.606 25.162 1.00 93.31 89 ASN A C 1
ATOM 701 O O . ASN A 1 89 ? -21.207 -1.839 24.643 1.00 93.31 89 ASN A O 1
ATOM 705 N N . ASP A 1 90 ? -19.110 -0.999 24.532 1.00 94.25 90 ASP A N 1
ATOM 706 C CA . ASP A 1 90 ? -19.169 -0.527 23.148 1.00 94.25 90 ASP A CA 1
ATOM 707 C C . ASP A 1 90 ? -18.960 -1.674 22.139 1.00 94.25 90 ASP A C 1
ATOM 709 O O . ASP A 1 90 ? -19.265 -1.540 20.954 1.00 94.25 90 ASP A O 1
ATOM 713 N N . ILE A 1 91 ? -18.488 -2.833 22.610 1.00 95.06 91 ILE A N 1
ATOM 714 C CA . ILE A 1 91 ? -18.242 -4.025 21.797 1.00 95.06 91 ILE A CA 1
ATOM 715 C C . ILE A 1 91 ? -19.536 -4.840 21.631 1.00 95.06 91 ILE A C 1
ATOM 717 O O . ILE A 1 91 ? -20.260 -5.062 22.618 1.00 95.06 91 ILE A O 1
ATOM 721 N N . PRO A 1 92 ? -19.845 -5.336 20.415 1.00 94.12 92 PRO A N 1
ATOM 722 C CA . PRO A 1 92 ? -20.957 -6.256 20.192 1.00 94.12 92 PRO A CA 1
ATOM 723 C C . PRO A 1 92 ? -20.876 -7.480 21.107 1.00 94.12 92 PRO A C 1
ATOM 725 O O . PRO A 1 92 ? -19.828 -8.105 21.232 1.00 94.12 92 PRO A O 1
ATOM 728 N N . THR A 1 93 ? -21.988 -7.843 21.755 1.00 93.69 93 THR A N 1
ATOM 729 C CA . THR A 1 93 ? -22.003 -8.858 22.823 1.00 93.69 93 THR A CA 1
ATOM 730 C C . THR A 1 93 ? -21.419 -10.205 22.402 1.00 93.69 93 THR A C 1
ATOM 732 O O . THR A 1 93 ? -20.747 -10.837 23.208 1.00 93.69 93 THR A O 1
ATOM 735 N N . HIS A 1 94 ? -21.643 -10.633 21.158 1.00 93.75 94 HIS A N 1
ATOM 736 C CA . HIS A 1 94 ? -21.132 -11.906 20.643 1.00 93.75 94 HIS A CA 1
ATOM 737 C C . HIS A 1 94 ? -19.627 -11.902 20.359 1.00 93.75 94 HIS A C 1
ATOM 739 O O . HIS A 1 94 ? -19.067 -12.973 20.191 1.00 93.75 94 HIS A O 1
ATOM 745 N N . LEU A 1 95 ? -18.982 -10.732 20.329 1.00 94.69 95 LEU A N 1
ATOM 746 C CA . LEU A 1 95 ? -17.536 -10.592 20.128 1.00 94.69 95 LEU A CA 1
ATOM 747 C C . LEU A 1 95 ? -16.781 -10.292 21.427 1.00 94.69 95 LEU A C 1
ATOM 749 O O . LEU A 1 95 ? -15.556 -10.340 21.444 1.00 94.69 95 LEU A O 1
ATOM 753 N N . ARG A 1 96 ? -17.490 -9.987 22.524 1.00 93.00 96 ARG A N 1
ATOM 754 C CA . ARG A 1 96 ? -16.866 -9.626 23.809 1.00 93.00 96 ARG A CA 1
ATOM 755 C C . ARG A 1 96 ? -15.994 -10.732 24.387 1.00 93.00 96 ARG A C 1
ATOM 757 O O . ARG A 1 96 ? -15.024 -10.412 25.050 1.00 93.00 96 ARG A O 1
ATOM 764 N N . GLU A 1 97 ? -16.316 -11.997 24.116 1.00 92.44 97 GLU A N 1
ATOM 765 C CA . GLU A 1 97 ? -15.539 -13.145 24.608 1.00 92.44 97 GLU A CA 1
ATOM 766 C C . GLU A 1 97 ? -14.104 -13.205 24.063 1.00 92.44 97 GLU A C 1
ATOM 768 O O . GLU A 1 97 ? -13.280 -13.945 24.592 1.00 92.44 97 GLU A O 1
ATOM 773 N N . HIS A 1 98 ? -13.804 -12.433 23.014 1.00 91.69 98 HIS A N 1
ATOM 774 C CA . HIS A 1 98 ? -12.460 -12.308 22.451 1.00 91.69 98 HIS A CA 1
ATOM 775 C C . HIS A 1 98 ? -11.602 -11.244 23.146 1.00 91.69 98 HIS A C 1
ATOM 777 O O . HIS A 1 98 ? -10.421 -11.124 22.828 1.00 91.69 98 HIS A O 1
ATOM 783 N N . PHE A 1 99 ? -12.179 -10.477 24.071 1.00 92.56 99 PHE A N 1
ATOM 784 C CA . PHE A 1 99 ? -11.485 -9.471 24.865 1.00 92.56 99 PHE A CA 1
ATOM 785 C C . PHE A 1 99 ? -11.445 -9.908 26.329 1.00 92.56 99 PHE A C 1
ATOM 787 O O . PHE A 1 99 ? -12.259 -10.720 26.770 1.00 92.56 99 PHE A O 1
ATOM 794 N N . ASP A 1 100 ? -10.507 -9.352 27.090 1.00 89.62 100 ASP A N 1
ATOM 795 C CA . ASP A 1 100 ? -10.453 -9.579 28.530 1.00 89.62 100 ASP A CA 1
ATOM 796 C C . ASP A 1 100 ? -11.716 -9.062 29.236 1.00 89.62 100 ASP A C 1
ATOM 798 O O . ASP A 1 100 ? -12.341 -8.092 28.810 1.00 89.62 100 ASP A O 1
ATOM 802 N N . ASP A 1 101 ? -12.067 -9.686 30.364 1.00 86.31 101 ASP A N 1
ATOM 803 C CA . ASP A 1 101 ? -13.320 -9.431 31.092 1.00 86.31 101 ASP A CA 1
ATOM 804 C C . ASP A 1 101 ? -13.384 -8.059 31.802 1.00 86.31 101 ASP A C 1
ATOM 806 O O . ASP A 1 101 ? -14.387 -7.741 32.451 1.00 86.31 101 ASP A O 1
ATOM 810 N N . THR A 1 102 ? -12.323 -7.244 31.741 1.00 90.94 102 THR A N 1
ATOM 811 C CA . THR A 1 102 ? -12.252 -5.950 32.435 1.00 90.94 102 THR A CA 1
ATOM 812 C C . THR A 1 102 ? -12.146 -4.778 31.464 1.00 90.94 102 THR A C 1
ATOM 814 O O . THR A 1 102 ? -11.394 -4.802 30.492 1.00 90.94 102 THR A O 1
ATOM 817 N N . ASP A 1 103 ? -12.866 -3.694 31.774 1.00 92.25 103 ASP A N 1
ATOM 818 C CA . ASP A 1 103 ? -12.775 -2.445 31.007 1.00 92.25 103 ASP A CA 1
ATOM 819 C C . ASP A 1 103 ? -11.352 -1.859 31.025 1.00 92.25 103 ASP A C 1
ATOM 821 O O . ASP A 1 103 ? -10.940 -1.208 30.066 1.00 92.25 103 ASP A O 1
ATOM 825 N N . GLU A 1 104 ? -10.591 -2.097 32.098 1.00 93.81 104 GLU A N 1
ATOM 826 C CA . GLU A 1 104 ? -9.192 -1.674 32.222 1.00 93.81 104 GLU A CA 1
ATOM 827 C C . GLU A 1 104 ? -8.305 -2.373 31.184 1.00 93.81 104 GLU A C 1
ATOM 829 O O . GLU A 1 104 ? -7.602 -1.688 30.442 1.00 93.81 104 GLU A O 1
ATOM 834 N N . ALA A 1 105 ? -8.402 -3.702 31.067 1.00 93.12 105 ALA A N 1
ATOM 835 C CA . ALA A 1 105 ? -7.636 -4.475 30.090 1.00 93.12 105 ALA A CA 1
ATOM 836 C C . ALA A 1 105 ? -8.051 -4.143 28.651 1.00 93.12 105 ALA A C 1
ATOM 838 O O . ALA A 1 105 ? -7.199 -3.930 27.790 1.00 93.12 105 ALA A O 1
ATOM 839 N N . PHE A 1 106 ? -9.354 -3.990 28.393 1.00 95.25 106 PHE A N 1
ATOM 840 C CA . PHE A 1 106 ? -9.828 -3.531 27.087 1.00 95.25 106 PHE A CA 1
ATOM 841 C C . PHE A 1 106 ? -9.284 -2.145 26.727 1.00 95.25 106 PHE A C 1
ATOM 843 O O . PHE A 1 106 ? -8.889 -1.909 25.588 1.00 95.25 106 PHE A O 1
ATOM 850 N N . THR A 1 107 ? -9.257 -1.218 27.686 1.00 94.00 107 THR A N 1
ATOM 851 C CA . THR A 1 107 ? -8.741 0.137 27.454 1.00 94.00 107 THR A CA 1
ATOM 852 C C . THR A 1 107 ? -7.244 0.123 27.166 1.00 94.00 107 THR A C 1
ATOM 854 O O . THR A 1 107 ? -6.793 0.882 26.309 1.00 94.00 107 THR A O 1
ATOM 857 N N . GLU A 1 108 ? -6.476 -0.715 27.864 1.00 95.12 108 GLU A N 1
ATOM 858 C CA . GLU A 1 108 ? -5.048 -0.922 27.609 1.00 95.12 108 GLU A CA 1
ATOM 859 C C . GLU A 1 108 ? -4.822 -1.457 26.192 1.00 95.12 108 GLU A C 1
ATOM 861 O O . GLU A 1 108 ? -4.175 -0.777 25.394 1.00 95.12 108 GLU A O 1
ATOM 866 N N . PHE A 1 109 ? -5.482 -2.564 25.837 1.00 95.38 109 PHE A N 1
ATOM 867 C CA . PHE A 1 109 ? -5.465 -3.137 24.489 1.00 95.38 109 PHE A CA 1
ATOM 868 C C . PHE A 1 109 ? -5.831 -2.103 23.417 1.00 95.38 109 PHE A C 1
ATOM 870 O O . PHE A 1 109 ? -5.110 -1.907 22.441 1.00 95.38 109 PHE A O 1
ATOM 877 N N . ALA A 1 110 ? -6.948 -1.394 23.602 1.00 95.50 110 ALA A N 1
ATOM 878 C CA . ALA A 1 110 ? -7.434 -0.425 22.632 1.00 95.50 110 ALA A CA 1
ATOM 879 C C . ALA A 1 110 ? -6.488 0.776 22.484 1.00 95.50 110 ALA A C 1
ATOM 881 O O . ALA A 1 110 ? -6.503 1.433 21.448 1.00 95.50 110 ALA A O 1
ATOM 882 N N . ASN A 1 111 ? -5.701 1.117 23.507 1.00 94.44 111 ASN A N 1
ATOM 883 C CA . ASN A 1 111 ? -4.694 2.172 23.403 1.00 94.44 111 ASN A CA 1
ATOM 884 C C . ASN A 1 111 ? -3.448 1.692 22.659 1.00 94.44 111 ASN A C 1
ATOM 886 O O . ASN A 1 111 ? -2.967 2.435 21.809 1.00 94.44 111 ASN A O 1
ATOM 890 N N . GLU A 1 112 ? -2.986 0.471 22.928 1.00 95.50 112 GLU A N 1
ATOM 891 C CA . GLU A 1 112 ? -1.842 -0.145 22.245 1.00 95.50 112 GLU A CA 1
ATOM 892 C C . GLU A 1 112 ? -2.073 -0.203 20.730 1.00 95.50 112 GLU A C 1
ATOM 894 O O . GLU A 1 112 ? -1.314 0.374 19.957 1.00 95.50 112 GLU A O 1
ATOM 899 N N . ILE A 1 113 ? -3.203 -0.761 20.288 1.00 95.44 113 ILE A N 1
ATOM 900 C CA . ILE A 1 113 ? -3.482 -0.893 18.848 1.00 95.44 113 ILE A CA 1
ATOM 901 C C . ILE A 1 113 ? -3.738 0.454 18.147 1.00 95.44 113 ILE A C 1
ATOM 903 O O . ILE A 1 113 ? -3.576 0.566 16.933 1.00 95.44 113 ILE A O 1
ATOM 907 N N . ARG A 1 114 ? -4.149 1.495 18.885 1.00 94.81 114 ARG A N 1
ATOM 908 C CA . ARG A 1 114 ? -4.260 2.866 18.350 1.00 94.81 114 ARG A CA 1
ATOM 909 C C . ARG A 1 114 ? -2.888 3.514 18.179 1.00 94.81 114 ARG A C 1
ATOM 911 O O . ARG A 1 114 ? -2.715 4.298 17.251 1.00 94.81 114 ARG A O 1
ATOM 918 N N . GLU A 1 115 ? -1.947 3.219 19.072 1.00 93.56 115 GLU A N 1
ATOM 919 C CA . GLU A 1 115 ? -0.558 3.670 18.963 1.00 93.56 115 GLU A CA 1
ATOM 920 C C . GLU A 1 115 ? 0.129 2.986 17.777 1.00 93.56 115 GLU A C 1
ATOM 922 O O . GLU A 1 115 ? 0.628 3.685 16.901 1.00 93.56 115 GLU A O 1
ATOM 927 N N . GLU A 1 116 ? -0.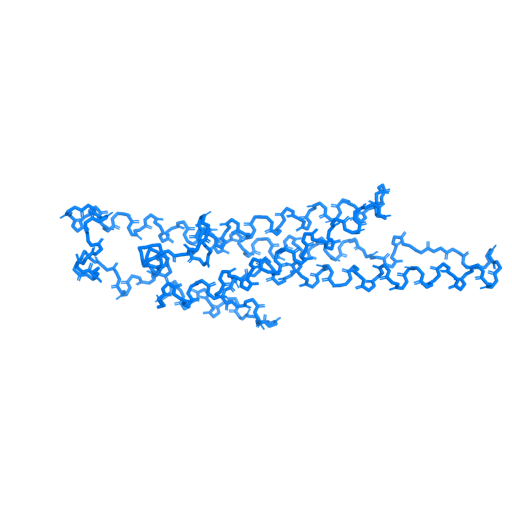014 1.664 17.631 1.00 93.75 116 GLU A N 1
ATOM 928 C CA . GLU A 1 116 ? 0.444 0.935 16.435 1.00 93.75 116 GLU A CA 1
ATOM 929 C C . GLU A 1 116 ? -0.149 1.508 15.139 1.00 93.75 116 GLU A C 1
ATOM 931 O O . GLU A 1 116 ? 0.525 1.615 14.116 1.00 93.75 116 GLU A O 1
ATOM 936 N N . CYS A 1 117 ? -1.431 1.884 15.169 1.00 93.81 117 CYS A N 1
ATOM 937 C CA . CYS A 1 117 ? -2.085 2.503 14.024 1.00 93.81 117 CYS A CA 1
ATOM 938 C C . CYS A 1 117 ? -1.452 3.856 13.676 1.00 93.81 117 CYS A C 1
ATOM 940 O O . CYS A 1 117 ? -1.326 4.169 12.496 1.00 93.81 117 CYS A O 1
ATOM 942 N N . ARG A 1 118 ? -1.066 4.660 14.674 1.00 91.62 118 ARG A N 1
ATOM 943 C CA . ARG A 1 118 ? -0.378 5.939 14.455 1.00 91.62 118 ARG A CA 1
ATOM 944 C C . ARG A 1 118 ? 0.997 5.717 13.834 1.00 91.62 118 ARG A C 1
ATOM 946 O O . ARG A 1 118 ? 1.272 6.324 12.805 1.00 91.62 118 ARG A O 1
ATOM 953 N N . ASP A 1 119 ? 1.783 4.798 14.388 1.00 92.38 119 ASP A N 1
ATOM 954 C CA . ASP A 1 119 ? 3.099 4.436 13.848 1.00 92.38 119 ASP A CA 1
ATOM 955 C C . ASP A 1 119 ? 2.987 3.948 12.393 1.00 92.38 119 ASP A C 1
ATOM 957 O O . ASP A 1 119 ? 3.799 4.303 11.537 1.00 92.38 119 ASP A O 1
ATOM 961 N N . GLY A 1 120 ? 1.929 3.192 12.077 1.00 93.62 120 GLY A N 1
ATOM 962 C CA . GLY A 1 120 ? 1.608 2.790 10.709 1.00 93.62 120 GLY A CA 1
ATOM 963 C C . GLY A 1 120 ? 1.353 3.978 9.772 1.00 93.62 120 GLY A C 1
ATOM 964 O O . GLY A 1 120 ? 1.851 3.989 8.648 1.00 93.62 120 GLY A O 1
ATOM 965 N N . TYR A 1 121 ? 0.623 5.012 10.199 1.00 91.12 121 TYR A N 1
ATOM 966 C CA . TYR A 1 121 ? 0.442 6.201 9.354 1.00 91.12 121 TYR A CA 1
ATOM 967 C C . TYR A 1 121 ? 1.727 6.995 9.163 1.00 91.12 121 TYR A C 1
ATOM 969 O O . TYR A 1 121 ? 1.993 7.410 8.034 1.00 91.12 121 TYR A O 1
ATOM 977 N N . ASP A 1 122 ? 2.527 7.167 10.214 1.00 91.25 122 ASP A N 1
ATOM 978 C CA . ASP A 1 122 ? 3.825 7.841 10.116 1.00 91.25 122 ASP A CA 1
ATOM 979 C C . ASP A 1 122 ? 4.735 7.102 9.122 1.00 91.25 122 ASP A C 1
ATOM 981 O O . ASP A 1 122 ? 5.316 7.719 8.227 1.00 91.25 122 ASP A O 1
ATOM 985 N N . SER A 1 123 ? 4.752 5.767 9.187 1.00 93.94 123 SER A N 1
ATOM 986 C CA . SER A 1 123 ? 5.463 4.921 8.226 1.00 93.94 123 SER A CA 1
ATOM 987 C C . SER A 1 123 ? 4.953 5.111 6.791 1.00 93.94 123 SER A C 1
ATOM 989 O O . SER A 1 123 ? 5.754 5.272 5.872 1.00 93.94 123 SER A O 1
ATOM 991 N N . LEU A 1 124 ? 3.634 5.176 6.561 1.00 93.19 124 LEU A N 1
ATOM 992 C CA . LEU A 1 124 ? 3.081 5.444 5.222 1.00 93.19 124 LEU A CA 1
ATOM 993 C C . LEU A 1 124 ? 3.521 6.803 4.665 1.00 93.19 124 LEU A C 1
ATOM 995 O O . LEU A 1 124 ? 3.775 6.918 3.463 1.00 93.19 124 LEU A O 1
ATOM 999 N N . LEU A 1 125 ? 3.593 7.835 5.508 1.00 91.12 125 LEU A N 1
ATOM 1000 C CA . LEU A 1 125 ? 4.070 9.157 5.100 1.00 91.12 125 LEU A CA 1
ATOM 1001 C C . LEU A 1 125 ? 5.551 9.113 4.720 1.00 91.12 125 LEU A C 1
ATOM 1003 O O . LEU A 1 125 ? 5.908 9.597 3.644 1.00 91.12 125 LEU A O 1
ATOM 1007 N N . GLU A 1 126 ? 6.376 8.462 5.538 1.00 93.12 126 GLU A N 1
ATOM 1008 C CA . GLU A 1 126 ? 7.801 8.261 5.270 1.00 93.12 126 GLU A CA 1
ATOM 1009 C C . GLU A 1 126 ? 8.023 7.507 3.949 1.00 93.12 126 GLU A C 1
ATOM 1011 O O . GLU A 1 126 ? 8.767 7.975 3.086 1.00 93.12 126 GLU A O 1
ATOM 1016 N N . GLN A 1 127 ? 7.313 6.396 3.714 1.00 94.75 127 GLN A N 1
ATOM 1017 C CA . GLN A 1 127 ? 7.457 5.628 2.470 1.00 94.75 127 GLN A CA 1
ATOM 1018 C C . GLN A 1 127 ? 7.051 6.426 1.227 1.00 94.75 127 GLN A C 1
ATOM 1020 O O . GLN A 1 127 ? 7.621 6.239 0.151 1.00 94.75 127 GLN A O 1
ATOM 1025 N N . GLN A 1 128 ? 6.082 7.336 1.343 1.00 92.50 128 GLN A N 1
ATOM 1026 C CA . GLN A 1 128 ? 5.721 8.231 0.242 1.00 92.50 128 GLN A CA 1
ATOM 1027 C C . GLN A 1 128 ? 6.823 9.250 -0.056 1.00 92.50 128 GLN A C 1
ATOM 1029 O O . GLN A 1 128 ? 7.047 9.568 -1.225 1.00 92.50 128 GLN A O 1
ATOM 1034 N N . GLU A 1 129 ? 7.489 9.776 0.970 1.00 91.88 129 GLU A N 1
ATOM 1035 C CA . GLU A 1 129 ? 8.621 10.692 0.814 1.00 91.88 129 GLU A CA 1
ATOM 1036 C C . GLU A 1 129 ? 9.814 9.978 0.176 1.00 91.88 129 GLU A C 1
ATOM 1038 O O . GLU A 1 129 ? 10.273 10.410 -0.883 1.00 91.88 129 GLU A O 1
ATOM 1043 N N . ILE A 1 130 ? 10.216 8.829 0.726 1.00 92.62 130 ILE A N 1
ATOM 1044 C CA . ILE A 1 130 ? 11.304 7.993 0.195 1.00 92.62 130 ILE A CA 1
ATOM 1045 C C . ILE A 1 130 ? 11.029 7.614 -1.268 1.00 92.62 130 ILE A C 1
ATOM 1047 O O . ILE A 1 130 ? 11.886 7.794 -2.138 1.00 92.62 130 ILE A O 1
ATOM 1051 N N . LEU A 1 131 ? 9.807 7.167 -1.586 1.00 93.44 131 LEU A N 1
ATOM 1052 C CA . LEU A 1 131 ? 9.426 6.849 -2.962 1.00 93.44 131 LEU A CA 1
ATOM 1053 C C . LEU A 1 131 ? 9.583 8.063 -3.890 1.00 93.44 131 LEU A C 1
ATOM 1055 O O . LEU A 1 131 ? 10.113 7.927 -4.993 1.00 93.44 131 LEU A O 1
ATOM 1059 N N . ASN A 1 132 ? 9.116 9.243 -3.476 1.00 91.44 132 ASN A N 1
ATOM 1060 C CA . ASN A 1 132 ? 9.225 10.454 -4.290 1.00 91.44 132 ASN A CA 1
ATOM 1061 C C . ASN A 1 132 ? 10.685 10.823 -4.562 1.00 91.44 132 ASN A C 1
ATOM 1063 O O . ASN A 1 132 ? 11.030 11.077 -5.716 1.00 91.44 132 ASN A O 1
ATOM 1067 N N . GLU A 1 133 ? 11.539 10.787 -3.540 1.00 89.12 133 GLU A N 1
ATOM 1068 C CA . GLU A 1 133 ? 12.972 11.053 -3.685 1.00 89.12 133 GLU A CA 1
ATOM 1069 C C . GLU A 1 133 ? 13.625 10.082 -4.677 1.00 89.12 133 GLU A C 1
ATOM 1071 O O . GLU A 1 133 ? 14.373 10.496 -5.572 1.00 89.12 133 GLU A O 1
ATOM 1076 N N . HIS A 1 134 ? 13.295 8.789 -4.596 1.00 86.56 134 HIS A N 1
ATOM 1077 C CA . HIS A 1 134 ? 13.827 7.796 -5.526 1.00 86.56 134 HIS A CA 1
ATOM 1078 C C . HIS A 1 134 ? 13.376 8.030 -6.965 1.00 86.56 134 HIS A C 1
ATOM 1080 O O . HIS A 1 134 ? 14.217 8.002 -7.870 1.00 86.56 134 HIS A O 1
ATOM 1086 N N . LEU A 1 135 ? 12.092 8.311 -7.180 1.00 87.06 135 LEU A N 1
ATOM 1087 C CA . LEU A 1 135 ? 11.544 8.577 -8.513 1.00 87.06 135 LEU A CA 1
ATOM 1088 C C . LEU A 1 135 ? 12.099 9.868 -9.136 1.00 87.06 135 LEU A C 1
ATOM 1090 O O . LEU A 1 135 ? 12.227 9.963 -10.356 1.00 87.06 135 LEU A O 1
ATOM 1094 N N . GLU A 1 136 ? 12.484 10.854 -8.326 1.00 84.69 136 GLU A N 1
ATOM 1095 C CA . GLU A 1 136 ? 13.147 12.071 -8.809 1.00 84.69 136 GLU A CA 1
ATOM 1096 C C . GLU A 1 136 ? 14.639 11.858 -9.114 1.00 84.69 136 GLU A C 1
ATOM 1098 O O . GLU A 1 136 ? 15.181 12.480 -10.034 1.00 84.69 136 GLU A O 1
ATOM 1103 N N . SER A 1 137 ? 15.305 10.967 -8.372 1.00 79.12 137 SER A N 1
ATOM 1104 C CA . SER A 1 137 ? 16.756 10.752 -8.458 1.00 79.12 137 SER A CA 1
ATOM 1105 C C . SER A 1 137 ? 17.224 9.949 -9.679 1.00 79.12 137 SER A C 1
ATOM 1107 O O . SER A 1 137 ? 18.323 10.199 -10.183 1.00 79.12 137 SER A O 1
ATOM 1109 N N . VAL A 1 138 ? 16.421 9.006 -10.187 1.00 76.75 138 VAL A N 1
ATOM 1110 C CA . VAL A 1 138 ? 16.788 8.147 -11.328 1.00 76.75 138 VAL A CA 1
ATOM 1111 C C . VAL A 1 138 ? 15.737 8.263 -12.425 1.00 76.75 138 VAL A C 1
ATOM 1113 O O . VAL A 1 138 ? 14.701 7.609 -12.393 1.00 76.75 138 VAL A O 1
ATOM 1116 N N . ARG A 1 139 ? 16.025 9.076 -13.447 1.00 78.12 139 ARG A N 1
ATOM 1117 C CA . ARG A 1 139 ? 15.112 9.271 -14.582 1.00 78.12 139 ARG A CA 1
ATOM 1118 C C . ARG A 1 139 ? 15.399 8.261 -15.688 1.00 78.12 139 ARG A C 1
ATOM 1120 O O . ARG A 1 139 ? 16.529 8.196 -16.175 1.00 78.12 139 ARG A O 1
ATOM 1127 N N . PHE A 1 140 ? 14.369 7.536 -16.127 1.00 81.69 140 PHE A N 1
ATOM 1128 C CA . PHE A 1 140 ? 14.450 6.549 -17.212 1.00 81.69 140 PHE A CA 1
ATOM 1129 C C . PHE A 1 140 ? 15.191 7.091 -18.449 1.00 81.69 140 PHE A C 1
ATOM 1131 O O . PHE A 1 140 ? 16.161 6.485 -18.909 1.00 81.69 140 PHE A O 1
ATOM 1138 N N . ASP A 1 141 ? 14.813 8.288 -18.909 1.00 78.75 141 ASP A N 1
ATOM 1139 C CA . ASP A 1 141 ? 15.389 8.939 -20.096 1.00 78.75 141 ASP A CA 1
ATOM 1140 C C . ASP A 1 141 ? 16.902 9.197 -19.982 1.00 78.75 141 ASP A C 1
ATOM 1142 O O . ASP A 1 141 ? 17.615 9.212 -20.983 1.00 78.75 141 ASP A O 1
ATOM 1146 N N . GLN A 1 142 ? 17.418 9.398 -18.765 1.00 80.19 142 GLN A N 1
ATOM 1147 C CA . GLN A 1 142 ? 18.847 9.633 -18.541 1.00 80.19 142 GLN A CA 1
ATOM 1148 C C . GLN A 1 142 ? 19.655 8.335 -18.570 1.00 80.19 142 GLN A C 1
ATOM 1150 O O . GLN A 1 142 ? 20.817 8.345 -18.971 1.00 80.19 142 GLN A O 1
ATOM 1155 N N . VAL A 1 143 ? 19.052 7.219 -18.155 1.00 77.56 143 VAL A N 1
ATOM 1156 C CA . VAL A 1 143 ? 19.713 5.906 -18.120 1.00 77.56 143 VAL A CA 1
ATOM 1157 C C . VAL A 1 143 ? 19.864 5.321 -19.523 1.00 77.56 143 VAL A C 1
ATOM 1159 O O . VAL A 1 143 ? 20.847 4.629 -19.790 1.00 77.56 143 VAL A O 1
ATOM 1162 N N . PHE A 1 144 ? 18.930 5.629 -20.424 1.00 74.25 144 PHE A N 1
ATOM 1163 C CA . PHE A 1 144 ? 18.902 5.092 -21.786 1.00 74.25 144 PHE A CA 1
ATOM 1164 C C . PHE A 1 144 ? 19.244 6.110 -22.877 1.00 74.25 144 PHE A C 1
ATOM 1166 O O . PHE A 1 144 ? 19.013 5.842 -24.053 1.00 74.25 144 PHE A O 1
ATOM 1173 N N . ALA A 1 145 ? 19.846 7.246 -22.522 1.00 75.62 145 ALA A N 1
ATOM 1174 C CA . ALA A 1 145 ? 20.374 8.178 -23.510 1.00 75.62 145 ALA A CA 1
ATOM 1175 C C . ALA A 1 145 ? 21.497 7.513 -24.332 1.00 75.62 145 ALA A C 1
ATOM 1177 O O . ALA A 1 145 ? 22.510 7.079 -23.777 1.00 75.62 145 ALA A O 1
ATOM 1178 N N . PHE A 1 146 ? 21.336 7.444 -25.656 1.00 72.25 146 PHE A N 1
ATOM 1179 C CA . PHE A 1 146 ? 22.356 6.940 -26.579 1.00 72.25 146 PHE A CA 1
ATOM 1180 C C . PHE A 1 146 ? 22.570 7.901 -27.753 1.00 72.25 146 PHE A C 1
ATOM 1182 O O . PHE A 1 146 ? 21.711 8.718 -28.074 1.00 72.25 146 PHE A O 1
ATOM 1189 N N . ASP A 1 147 ? 23.749 7.818 -28.370 1.00 74.12 147 ASP A N 1
ATOM 1190 C CA . ASP A 1 147 ? 24.128 8.665 -29.501 1.00 74.12 147 ASP A CA 1
ATOM 1191 C C . ASP A 1 147 ? 23.550 8.116 -30.816 1.00 74.12 147 ASP A C 1
ATOM 1193 O O . ASP A 1 147 ? 24.084 7.167 -31.406 1.00 74.12 147 ASP A O 1
ATOM 1197 N N . GLU A 1 148 ? 22.437 8.707 -31.257 1.00 75.00 148 GLU A N 1
ATOM 1198 C CA . GLU A 1 148 ? 21.720 8.325 -32.478 1.00 75.00 148 GLU A CA 1
ATOM 1199 C C . GLU A 1 148 ? 22.540 8.557 -33.760 1.00 75.00 148 GLU A C 1
ATOM 1201 O O . GLU A 1 148 ? 22.336 7.836 -34.740 1.00 75.00 148 GLU A O 1
ATOM 1206 N N . ASP A 1 149 ? 23.502 9.492 -33.756 1.00 74.81 149 ASP A N 1
ATOM 1207 C CA . ASP A 1 149 ? 24.272 9.890 -34.949 1.00 74.81 149 ASP A CA 1
ATOM 1208 C C . ASP A 1 149 ? 25.206 8.776 -35.457 1.00 74.81 149 ASP A C 1
ATOM 1210 O O . ASP A 1 149 ? 25.711 8.817 -36.583 1.00 74.81 149 ASP A O 1
ATOM 1214 N N . SER A 1 150 ? 25.435 7.761 -34.624 1.00 72.81 150 SER A N 1
ATOM 1215 C CA . SER A 1 150 ? 26.335 6.639 -34.892 1.00 72.81 150 SER A CA 1
ATOM 1216 C C . SER A 1 150 ? 25.652 5.405 -35.497 1.00 72.81 150 SER A C 1
ATOM 1218 O O . SER A 1 150 ? 26.340 4.449 -35.871 1.00 72.81 150 SER A O 1
ATOM 1220 N N . LEU A 1 151 ? 24.319 5.406 -35.614 1.00 80.38 151 LEU A N 1
ATOM 1221 C CA . LEU A 1 151 ? 23.525 4.235 -35.989 1.00 80.38 151 LEU A CA 1
ATOM 1222 C C . LEU A 1 151 ? 22.781 4.417 -37.318 1.00 80.38 151 LEU A C 1
ATOM 1224 O O . LEU A 1 151 ? 22.392 5.511 -37.719 1.00 80.38 151 LEU A O 1
ATOM 1228 N N . GLU A 1 152 ? 22.557 3.304 -38.020 1.00 87.94 152 GLU A N 1
ATOM 1229 C CA . GLU A 1 152 ? 21.684 3.294 -39.194 1.00 87.94 152 GLU A CA 1
ATOM 1230 C C . GLU A 1 152 ? 20.237 3.609 -38.789 1.00 87.94 152 GLU A C 1
ATOM 1232 O O . GLU A 1 152 ? 19.742 3.093 -37.788 1.00 87.94 152 GLU A O 1
ATOM 1237 N N . VAL A 1 153 ? 19.526 4.376 -39.623 1.00 85.00 153 VAL A N 1
ATOM 1238 C CA . VAL A 1 153 ? 18.157 4.864 -39.353 1.00 85.00 153 VAL A CA 1
ATOM 1239 C C . VAL A 1 153 ? 17.198 3.754 -38.906 1.00 85.00 153 VAL A C 1
ATOM 1241 O O . VAL A 1 153 ? 16.410 3.939 -37.981 1.00 85.00 153 VAL A O 1
ATOM 1244 N N . GLU A 1 154 ? 17.265 2.587 -39.546 1.00 85.44 154 GLU A N 1
ATOM 1245 C CA . GLU A 1 154 ? 16.388 1.456 -39.229 1.00 85.44 154 GLU A CA 1
ATOM 1246 C C . GLU A 1 154 ? 16.727 0.812 -37.874 1.00 85.44 154 GLU A C 1
ATOM 1248 O O . GLU A 1 154 ? 15.831 0.389 -37.143 1.00 85.44 154 GLU A O 1
ATOM 1253 N N . THR A 1 155 ? 18.008 0.802 -37.503 1.00 84.25 155 THR A N 1
ATOM 1254 C CA . THR A 1 155 ? 18.478 0.331 -36.195 1.00 84.25 155 THR A CA 1
ATOM 1255 C C . THR A 1 155 ? 18.011 1.276 -35.091 1.00 84.25 155 THR A C 1
ATOM 1257 O O . THR A 1 155 ? 17.431 0.817 -34.108 1.00 84.25 155 THR A O 1
ATOM 1260 N N . THR A 1 156 ? 18.163 2.590 -35.283 1.00 84.81 156 THR A N 1
ATOM 1261 C CA . THR A 1 156 ? 17.656 3.611 -34.351 1.00 84.81 156 THR A CA 1
ATOM 1262 C C . THR A 1 156 ? 16.144 3.485 -34.160 1.00 84.81 156 THR A C 1
ATOM 1264 O O . THR A 1 156 ? 15.658 3.489 -33.033 1.00 84.81 156 THR A O 1
ATOM 1267 N N . ARG A 1 157 ? 15.386 3.270 -35.245 1.00 86.38 157 ARG A N 1
ATOM 1268 C CA . ARG A 1 157 ? 13.927 3.078 -35.197 1.00 86.38 157 ARG A CA 1
ATOM 1269 C C . ARG A 1 157 ? 13.514 1.894 -34.320 1.00 86.38 157 ARG A C 1
ATOM 1271 O O . ARG A 1 157 ? 12.597 2.030 -33.515 1.00 86.38 157 ARG A O 1
ATOM 1278 N N . LEU A 1 158 ? 14.156 0.738 -34.490 1.00 87.19 158 LEU A N 1
ATOM 1279 C CA . LEU A 1 158 ? 13.845 -0.466 -33.711 1.00 87.19 158 LEU A CA 1
ATOM 1280 C C . LEU A 1 158 ? 14.231 -0.308 -32.237 1.00 87.19 158 LEU A C 1
ATOM 1282 O O . LEU A 1 158 ? 13.478 -0.726 -31.362 1.00 87.19 158 LEU A O 1
ATOM 1286 N N . ILE A 1 159 ? 15.375 0.321 -31.964 1.00 85.94 159 ILE A N 1
ATOM 1287 C CA . ILE A 1 159 ? 15.834 0.612 -30.602 1.00 85.94 159 ILE A CA 1
ATOM 1288 C C . ILE A 1 159 ? 14.848 1.547 -29.889 1.00 85.94 159 ILE A C 1
ATOM 1290 O O . ILE A 1 159 ? 14.408 1.233 -28.783 1.00 85.94 159 ILE A O 1
ATOM 1294 N N . ASN A 1 160 ? 14.423 2.628 -30.549 1.00 86.00 160 ASN A N 1
ATOM 1295 C CA . ASN A 1 160 ? 13.466 3.580 -29.981 1.00 86.00 160 ASN A CA 1
ATOM 1296 C C . ASN A 1 160 ? 12.113 2.923 -29.679 1.00 86.00 160 ASN A C 1
ATOM 1298 O O . ASN A 1 160 ? 11.565 3.148 -28.610 1.00 86.00 160 ASN A O 1
ATOM 1302 N N . GLN A 1 161 ? 11.618 2.014 -30.528 1.00 88.06 161 GLN A N 1
ATOM 1303 C CA . GLN A 1 161 ? 10.381 1.270 -30.236 1.00 88.06 161 GLN A CA 1
ATOM 1304 C C . GLN A 1 161 ? 10.467 0.423 -28.960 1.00 88.06 161 GLN A C 1
ATOM 1306 O O . GLN A 1 161 ? 9.495 0.333 -28.210 1.00 88.06 161 GLN A O 1
ATOM 1311 N N . VAL A 1 162 ? 11.616 -0.212 -28.711 1.00 88.25 162 VAL A N 1
ATOM 1312 C CA . VAL A 1 162 ? 11.829 -0.998 -27.488 1.00 88.25 162 VAL A CA 1
ATOM 1313 C C . VAL A 1 162 ? 11.908 -0.080 -26.270 1.00 88.25 162 VAL A C 1
ATOM 1315 O O . VAL A 1 162 ? 11.284 -0.379 -25.253 1.00 88.25 162 VAL A O 1
ATOM 1318 N N . PHE A 1 163 ? 12.625 1.043 -26.366 1.00 87.94 163 PHE A N 1
ATOM 1319 C CA . PHE A 1 163 ? 12.730 1.992 -25.258 1.00 87.94 163 PHE A CA 1
ATOM 1320 C C . PHE A 1 163 ? 11.414 2.701 -24.951 1.00 87.94 163 PHE A C 1
ATOM 1322 O O . PHE A 1 163 ? 11.072 2.805 -23.779 1.00 87.94 163 PHE A O 1
ATOM 1329 N N . ASP A 1 164 ? 10.635 3.093 -25.958 1.00 89.69 164 ASP A N 1
ATOM 1330 C CA . ASP A 1 164 ? 9.303 3.677 -25.770 1.00 89.69 164 ASP A CA 1
ATOM 1331 C C . ASP A 1 164 ? 8.374 2.712 -25.023 1.00 89.69 164 ASP A C 1
ATOM 1333 O O . ASP A 1 164 ? 7.626 3.105 -24.121 1.00 89.69 164 ASP A O 1
ATOM 1337 N N . HIS A 1 165 ? 8.440 1.422 -25.368 1.00 91.62 165 HIS A N 1
ATOM 1338 C CA . HIS A 1 165 ? 7.675 0.395 -24.673 1.00 91.62 165 HIS A CA 1
ATOM 1339 C C . HIS A 1 165 ? 8.144 0.229 -23.222 1.00 91.62 165 HIS A C 1
ATOM 1341 O O . HIS A 1 165 ? 7.320 0.308 -22.313 1.00 91.62 165 HIS A O 1
ATOM 1347 N N . LEU A 1 166 ? 9.452 0.082 -22.985 1.00 92.62 166 LEU A N 1
ATOM 1348 C CA . LEU A 1 166 ? 10.012 -0.027 -21.632 1.00 92.62 166 LEU A CA 1
ATOM 1349 C C . LEU A 1 166 ? 9.726 1.213 -20.776 1.00 92.62 166 LEU A C 1
ATOM 1351 O O . LEU A 1 166 ? 9.467 1.076 -19.584 1.00 92.62 166 LEU A O 1
ATOM 1355 N N . HIS A 1 167 ? 9.728 2.403 -21.373 1.00 92.38 167 HIS A N 1
ATOM 1356 C CA . HIS A 1 167 ? 9.371 3.642 -20.692 1.00 92.38 167 HIS A CA 1
ATOM 1357 C C . HIS A 1 167 ? 7.891 3.643 -20.298 1.00 92.38 167 HIS A C 1
ATOM 1359 O O . HIS A 1 167 ? 7.548 3.991 -19.173 1.00 92.38 167 HIS A O 1
ATOM 1365 N N . THR A 1 168 ? 7.006 3.202 -21.194 1.00 94.00 168 THR A N 1
ATOM 1366 C CA . THR A 1 168 ? 5.570 3.087 -20.900 1.00 94.00 168 THR A CA 1
ATOM 1367 C C . THR A 1 168 ? 5.318 2.145 -19.722 1.00 94.00 168 THR A C 1
ATOM 1369 O O . THR A 1 168 ? 4.568 2.487 -18.806 1.00 94.00 168 THR A O 1
ATOM 1372 N N . GLU A 1 169 ? 5.977 0.986 -19.717 1.00 95.56 169 GLU A N 1
ATOM 1373 C CA . GLU A 1 169 ? 5.896 0.021 -18.617 1.00 95.56 169 GLU A CA 1
ATOM 1374 C C . GLU A 1 169 ? 6.508 0.582 -17.322 1.00 95.56 169 GLU A C 1
ATOM 1376 O O . GLU A 1 169 ? 5.939 0.415 -16.246 1.00 95.56 169 GLU A O 1
ATOM 1381 N N . TRP A 1 170 ? 7.615 1.324 -17.408 1.00 94.81 170 TRP A N 1
ATOM 1382 C CA . TRP A 1 170 ? 8.210 2.014 -16.260 1.00 94.81 170 TRP A CA 1
ATOM 1383 C C . TRP A 1 170 ? 7.253 3.041 -15.640 1.00 94.81 170 TRP A C 1
ATOM 1385 O O . TRP A 1 170 ? 7.026 3.024 -14.435 1.00 94.81 170 TRP A O 1
ATOM 1395 N N . LEU A 1 171 ? 6.602 3.884 -16.445 1.00 93.81 171 LEU A N 1
ATOM 1396 C CA . LEU A 1 171 ? 5.619 4.853 -15.943 1.00 93.81 171 LEU A CA 1
ATOM 1397 C C . LEU A 1 171 ? 4.409 4.166 -15.290 1.00 93.81 171 LEU A C 1
ATOM 1399 O O . LEU A 1 171 ? 3.874 4.652 -14.290 1.00 93.81 171 LEU A O 1
ATOM 1403 N N . ALA A 1 172 ? 3.967 3.029 -15.836 1.00 95.56 172 ALA A N 1
ATOM 1404 C CA . ALA A 1 172 ? 2.920 2.221 -15.216 1.00 95.56 172 ALA A CA 1
ATOM 1405 C C . ALA A 1 172 ? 3.374 1.640 -13.863 1.00 95.56 172 ALA A C 1
ATOM 1407 O O . ALA A 1 172 ? 2.596 1.647 -12.905 1.00 95.56 172 ALA A O 1
ATOM 1408 N N . TYR A 1 173 ? 4.634 1.208 -13.769 1.00 96.00 173 TYR A N 1
ATOM 1409 C CA . TYR A 1 173 ? 5.261 0.716 -12.542 1.00 96.00 173 TYR A CA 1
ATOM 1410 C C . TYR A 1 173 ? 5.321 1.795 -11.458 1.00 96.00 173 TYR A C 1
ATOM 1412 O O . TYR A 1 173 ? 4.837 1.570 -10.347 1.00 96.00 173 TYR A O 1
ATOM 1420 N N . GLU A 1 174 ? 5.799 2.997 -11.791 1.00 94.50 174 GLU A N 1
ATOM 1421 C CA . GLU A 1 174 ? 5.814 4.138 -10.865 1.00 94.50 174 GLU A CA 1
ATOM 1422 C C . GLU A 1 174 ? 4.408 4.484 -10.366 1.00 94.50 174 GLU A C 1
ATOM 1424 O O . GLU A 1 174 ? 4.193 4.730 -9.178 1.00 94.50 174 GLU A O 1
ATOM 1429 N N . LYS A 1 175 ? 3.420 4.486 -11.268 1.00 93.44 175 LYS A N 1
ATOM 1430 C CA . LYS A 1 175 ? 2.029 4.789 -10.919 1.00 93.44 175 LYS A CA 1
ATOM 1431 C C . LYS A 1 175 ? 1.450 3.767 -9.941 1.00 93.44 175 LYS A C 1
ATOM 1433 O O . LYS A 1 175 ? 0.744 4.154 -9.009 1.00 93.44 175 LYS A O 1
ATOM 1438 N N . LEU A 1 176 ? 1.729 2.481 -10.149 1.00 95.44 176 LEU A N 1
ATOM 1439 C CA . LEU A 1 176 ? 1.299 1.427 -9.232 1.00 95.44 176 LEU A CA 1
ATOM 1440 C C . LEU A 1 176 ? 1.958 1.595 -7.863 1.00 95.44 176 LEU A C 1
ATOM 1442 O O . LEU A 1 176 ? 1.232 1.614 -6.868 1.00 95.44 176 LEU A O 1
ATOM 1446 N N . ALA A 1 177 ? 3.277 1.814 -7.823 1.00 95.56 177 ALA A N 1
ATOM 1447 C CA . ALA A 1 177 ? 4.021 2.050 -6.586 1.00 95.56 177 ALA A CA 1
ATOM 1448 C C . ALA A 1 177 ? 3.432 3.215 -5.781 1.00 95.56 177 ALA A C 1
ATOM 1450 O O . ALA A 1 177 ? 3.071 3.045 -4.618 1.00 95.56 177 ALA A O 1
ATOM 1451 N N . ARG A 1 178 ? 3.226 4.371 -6.430 1.00 93.31 178 ARG A N 1
ATOM 1452 C CA . ARG A 1 178 ? 2.612 5.563 -5.818 1.00 93.31 178 ARG A CA 1
ATOM 1453 C C . ARG A 1 178 ? 1.247 5.269 -5.209 1.00 93.31 178 ARG A C 1
ATOM 1455 O O . ARG A 1 178 ? 0.921 5.793 -4.152 1.00 93.31 178 ARG A O 1
ATOM 1462 N N . SER A 1 179 ? 0.455 4.424 -5.863 1.00 92.44 179 SER A N 1
ATOM 1463 C CA . SER A 1 179 ? -0.867 4.064 -5.355 1.00 92.44 179 SER A CA 1
ATOM 1464 C C . SER A 1 179 ? -0.840 3.090 -4.174 1.00 92.44 179 SER A C 1
ATOM 1466 O O . SER A 1 179 ? -1.810 3.030 -3.427 1.00 92.44 179 SER A O 1
ATOM 1468 N N . LEU A 1 180 ? 0.245 2.328 -4.010 1.00 95.56 180 LEU A N 1
ATOM 1469 C CA . LEU A 1 180 ? 0.391 1.322 -2.956 1.00 95.56 180 LEU A CA 1
ATOM 1470 C C . LEU A 1 180 ? 1.025 1.887 -1.683 1.00 95.56 180 LEU A C 1
ATOM 1472 O O . LEU A 1 180 ? 0.701 1.411 -0.600 1.00 95.56 180 LEU A O 1
ATOM 1476 N N . VAL A 1 181 ? 1.851 2.934 -1.787 1.00 94.06 181 VAL A N 1
ATOM 1477 C CA . VAL A 1 181 ? 2.402 3.637 -0.610 1.00 94.06 181 VAL A CA 1
ATOM 1478 C C . VAL A 1 181 ? 1.384 4.538 0.105 1.00 94.06 181 VAL A C 1
ATOM 1480 O O . VAL A 1 181 ? 1.664 5.098 1.161 1.00 94.06 181 VAL A O 1
ATOM 1483 N N . GLY A 1 182 ? 0.190 4.694 -0.471 1.00 89.06 182 GLY A N 1
ATOM 1484 C CA . GLY A 1 182 ? -0.939 5.398 0.130 1.00 89.06 182 GLY A CA 1
ATOM 1485 C C . GLY A 1 182 ? -1.744 4.548 1.117 1.00 89.06 182 GLY A C 1
ATOM 1486 O O . GLY A 1 182 ? -1.505 3.356 1.316 1.00 89.06 182 GLY A O 1
ATOM 1487 N N . MET A 1 183 ? -2.769 5.166 1.706 1.00 90.06 183 MET A N 1
ATOM 1488 C CA . MET A 1 183 ? -3.740 4.444 2.528 1.00 90.06 183 MET A CA 1
ATOM 1489 C C . MET A 1 183 ? -4.629 3.563 1.653 1.00 90.06 183 MET A C 1
ATOM 1491 O O . MET A 1 183 ? -5.202 4.030 0.667 1.00 90.06 183 MET A O 1
ATOM 1495 N N . ALA A 1 184 ? -4.829 2.309 2.049 1.00 92.06 184 ALA A N 1
ATOM 1496 C CA . ALA A 1 184 ? -5.539 1.339 1.222 1.00 92.06 184 ALA A CA 1
ATOM 1497 C C . ALA A 1 184 ? -7.006 1.713 0.946 1.00 92.06 184 ALA A C 1
ATOM 1499 O O . ALA A 1 184 ? -7.522 1.424 -0.132 1.00 92.06 184 ALA A O 1
ATOM 1500 N N . HIS A 1 185 ? -7.688 2.403 1.864 1.00 88.88 185 HIS A N 1
ATOM 1501 C CA . HIS A 1 185 ? -9.070 2.846 1.631 1.00 88.88 185 HIS A CA 1
ATOM 1502 C C . HIS A 1 185 ? -9.194 3.979 0.601 1.00 88.88 185 HIS A C 1
ATOM 1504 O O . HIS A 1 185 ? -10.273 4.177 0.045 1.00 88.88 185 HIS A O 1
ATOM 1510 N N . LEU A 1 186 ? -8.091 4.675 0.312 1.00 89.00 186 LEU A N 1
ATOM 1511 C CA . LEU A 1 186 ? -7.998 5.770 -0.656 1.00 89.00 186 LEU A CA 1
ATOM 1512 C C . LEU A 1 186 ? -7.289 5.326 -1.934 1.00 89.00 186 LEU A C 1
ATOM 1514 O O . LEU A 1 186 ? -6.849 6.151 -2.723 1.00 89.00 186 LEU A O 1
ATOM 1518 N N . ILE A 1 187 ? -7.169 4.018 -2.168 1.00 86.25 187 ILE A N 1
ATOM 1519 C CA . ILE A 1 187 ? -6.365 3.498 -3.273 1.00 86.25 187 ILE A CA 1
ATOM 1520 C C . ILE A 1 187 ? -6.854 4.006 -4.639 1.00 86.25 187 ILE A C 1
ATOM 1522 O O . ILE A 1 187 ? -6.071 4.210 -5.563 1.00 86.25 187 ILE A O 1
ATOM 1526 N N . ASP A 1 188 ? -8.158 4.235 -4.791 1.00 83.12 188 ASP A N 1
ATOM 1527 C CA . ASP A 1 188 ? -8.769 4.768 -6.012 1.00 83.12 188 ASP A CA 1
ATOM 1528 C C . ASP A 1 188 ? -8.717 6.307 -6.093 1.00 83.12 188 ASP A C 1
ATOM 1530 O O . ASP A 1 188 ? -9.084 6.873 -7.125 1.00 83.12 188 ASP A O 1
ATOM 1534 N N . GLU A 1 189 ? -8.237 6.986 -5.048 1.00 79.88 189 GLU A N 1
ATOM 1535 C CA . GLU A 1 189 ? -8.121 8.439 -4.998 1.00 79.88 189 GLU A CA 1
ATOM 1536 C C . GLU A 1 189 ? -6.758 8.909 -5.532 1.00 79.88 189 GLU A C 1
ATOM 1538 O O . GLU A 1 189 ? -5.711 8.453 -5.075 1.00 79.88 189 GLU A O 1
ATOM 1543 N N . PRO A 1 190 ? -6.741 9.816 -6.523 1.00 61.09 190 PRO A N 1
ATOM 1544 C CA . PRO A 1 190 ? -5.506 10.234 -7.179 1.00 61.09 190 PRO A CA 1
ATOM 1545 C C . PRO A 1 190 ? -4.663 11.227 -6.363 1.00 61.09 190 PRO A C 1
ATOM 1547 O O . PRO A 1 190 ? -3.479 11.359 -6.655 1.00 61.09 190 PRO A O 1
ATOM 1550 N N . ASP A 1 191 ? -5.261 11.930 -5.396 1.00 64.62 191 ASP A N 1
ATOM 1551 C CA . ASP A 1 191 ? -4.590 12.927 -4.547 1.00 64.62 191 ASP A CA 1
ATOM 1552 C C . ASP A 1 191 ? -5.316 13.054 -3.192 1.00 64.62 191 ASP A C 1
ATOM 1554 O O . ASP A 1 191 ? -6.089 13.994 -2.980 1.00 64.62 191 ASP A O 1
ATOM 1558 N N . PRO A 1 192 ? -5.188 12.050 -2.307 1.00 63.84 192 PRO A N 1
ATOM 1559 C CA . PRO A 1 192 ? -5.823 12.097 -0.999 1.00 63.84 192 PRO A CA 1
ATOM 1560 C C . PRO A 1 192 ? -5.176 13.172 -0.114 1.00 63.84 192 PRO A C 1
ATOM 1562 O O . PRO A 1 192 ? -3.956 13.195 0.066 1.00 63.84 192 PRO A O 1
ATOM 1565 N N . ASP A 1 193 ? -5.997 14.042 0.482 1.00 67.12 193 ASP A N 1
ATOM 1566 C CA . ASP A 1 193 ? -5.525 15.050 1.436 1.00 67.12 193 ASP A CA 1
ATOM 1567 C C . ASP A 1 193 ? -5.034 14.362 2.720 1.00 67.12 193 ASP A C 1
ATOM 1569 O O . ASP A 1 193 ? -5.812 13.869 3.548 1.00 67.12 193 ASP A O 1
ATOM 1573 N N . LYS A 1 194 ? -3.709 14.321 2.867 1.00 68.12 194 LYS A N 1
ATOM 1574 C CA . LYS A 1 194 ? -3.022 13.663 3.981 1.00 68.12 194 LYS A CA 1
ATOM 1575 C C . LYS A 1 194 ? -3.366 14.306 5.325 1.00 68.12 194 LYS A C 1
ATOM 1577 O O . LYS A 1 194 ? -3.641 13.586 6.280 1.00 68.12 194 LYS A O 1
ATOM 1582 N N . GLY A 1 195 ? -3.423 15.639 5.378 1.00 66.44 195 GLY A N 1
ATOM 1583 C CA . GLY A 1 195 ? -3.701 16.382 6.610 1.00 66.44 195 GLY A CA 1
ATOM 1584 C C . GLY A 1 195 ? -5.159 16.259 7.045 1.00 66.44 195 GLY A C 1
ATOM 1585 O O . GLY A 1 195 ? -5.449 16.149 8.234 1.00 66.44 195 GLY A O 1
ATOM 1586 N N . LEU A 1 196 ? -6.088 16.203 6.087 1.00 61.84 196 LEU A N 1
ATOM 1587 C CA . LEU A 1 196 ? -7.492 15.923 6.386 1.00 61.84 196 LEU A CA 1
ATOM 1588 C C . LEU A 1 196 ? -7.682 14.499 6.918 1.00 61.84 196 LEU A C 1
ATOM 1590 O O . LEU A 1 196 ? -8.477 14.285 7.831 1.00 61.84 196 LEU A O 1
ATOM 1594 N N . THR A 1 197 ? -6.965 13.528 6.354 1.00 65.00 197 THR A N 1
ATOM 1595 C CA . THR A 1 197 ? -7.116 12.128 6.758 1.00 65.00 197 THR A CA 1
ATOM 1596 C C . THR A 1 197 ? -6.525 11.873 8.142 1.00 65.00 197 THR A C 1
ATOM 1598 O O . THR A 1 197 ? -7.163 11.211 8.957 1.00 65.00 197 THR A O 1
ATOM 1601 N N . GLU A 1 198 ? -5.371 12.466 8.447 1.00 69.31 198 GLU A N 1
ATOM 1602 C CA . GLU A 1 198 ? -4.779 12.448 9.787 1.00 69.31 198 GLU A CA 1
ATOM 1603 C C . GLU A 1 198 ? -5.726 13.072 10.826 1.00 69.31 198 GLU A C 1
ATOM 1605 O O . GLU A 1 198 ? -6.073 12.423 11.814 1.00 69.31 198 GLU A O 1
ATOM 1610 N N . ALA A 1 199 ? -6.244 14.276 10.558 1.00 69.31 199 ALA A N 1
ATOM 1611 C CA . ALA A 1 199 ? -7.173 14.958 11.459 1.00 69.31 199 ALA A CA 1
ATOM 1612 C C . ALA A 1 199 ? -8.464 14.153 11.697 1.00 69.31 199 ALA A C 1
ATOM 1614 O O . ALA A 1 199 ? -8.958 14.074 12.815 1.00 69.31 199 ALA A O 1
ATOM 1615 N N . LEU A 1 200 ? -9.018 13.504 10.668 1.00 63.91 200 LEU A N 1
ATOM 1616 C CA . LEU A 1 200 ? -10.237 12.695 10.811 1.00 63.91 200 LEU A CA 1
ATOM 1617 C C . LEU A 1 200 ? -10.043 11.429 11.655 1.00 63.91 200 LEU A C 1
ATOM 1619 O O . LEU A 1 200 ? -11.019 10.917 12.210 1.00 63.91 200 LEU A O 1
ATOM 1623 N N . LEU A 1 201 ? -8.822 10.904 11.717 1.00 67.31 201 LEU A N 1
ATOM 1624 C CA . LEU A 1 201 ? -8.504 9.675 12.438 1.00 67.31 201 LEU A CA 1
ATOM 1625 C C . LEU A 1 201 ? -8.022 9.948 13.865 1.00 67.31 201 LEU A C 1
ATOM 1627 O O . LEU A 1 201 ? -8.278 9.133 14.759 1.00 67.31 201 LEU A O 1
ATOM 1631 N N . PHE A 1 202 ? -7.355 11.083 14.087 1.00 70.31 202 PHE A N 1
ATOM 1632 C CA . PHE A 1 202 ? -6.629 11.357 15.327 1.00 70.31 202 PHE A CA 1
ATOM 1633 C C . PHE A 1 202 ? -7.135 12.554 16.145 1.00 70.31 202 PHE A C 1
ATOM 1635 O O . PHE A 1 202 ? -6.821 12.592 17.337 1.00 70.31 202 PHE A O 1
ATOM 1642 N N . ASP A 1 203 ? -7.971 13.439 15.581 1.00 63.84 203 ASP A N 1
ATOM 1643 C CA . ASP A 1 203 ? -8.692 14.506 16.310 1.00 63.84 203 ASP A CA 1
ATOM 1644 C C . ASP A 1 203 ? -10.158 14.124 16.616 1.00 63.84 203 ASP A C 1
ATOM 1646 O O . ASP A 1 203 ? -10.773 14.638 17.585 1.00 63.84 203 ASP A O 1
#

Organism: Pseudomonas syringae pv. tomato (strain ATCC BAA-871 / DC3000) (NCBI:txid223283)

Secondary structure (DSSP, 8-state):
--HHHHHHHHHHHHHHHHHHHHHHHHHHHHHTTSHHHHHHHHHHHHHHHHHHHHHHTTSS-SSSS--HHHHHHHHHHT-TT-SS-SSGGGS-GGGGGGS-SSHHHHHHHHHHHHHHHHHHHHHHHHHHHHHHHHHHHS-HHHHS---GGGS-HHHHHHHHHHHHHHHHHHHHHHHHHHHHSS-GGGTT-SS--HHHHHHHHH-

pLDDT: mean 89.76, std 8.5, range [61.09, 98.38]

Sequence (203 aa):
MNAREANLIAHRYQARAQAFNDLHALLAPFFRRTPLAASMNEISECVSEALHANTLCGWLPDFGDFDELEALVGEIRRDGGRKRFTSLNDIPTHLREHFDDTDEAFTEFANEIREECRDGYDSLLEQQEILNEHLESVRFDQVFAFDEDSLEVETTRLINQVFDHLHTEWLAYEKLARSLVGMAHLIDEPDPDKGLTEALLFD

Radius of gyration: 21.82 Å; chains: 1; bounding box: 48×30×72 Å

Foldseek 3Di:
DFLVVLQVLQVVLVVLVVVLVVLLVVQLVVCVPFVVNVLSVLLVVLLVLLVVLLVLLLSYPPDDGDDRLSNVLNVLLLQQVCPQQQFLVSPDPVNSVVFDPGRVRSNVVSVVSVVSNVVSLVSLVVSLVSLVVSPVPDDLCVRPDDDPVPDDPVVSVVSVVVSVVSVVSVVVSSLSSNLSSDNSVCSVPPDDDSVVSCVSRND